Protein AF-A0A9P3PI89-F1 (afdb_monomer_lite)

InterPro domains:
  IPR003610 Carbohydrate binding module family 5/12 [PF02839] (183-220)
  IPR003610 Carbohydrate binding module family 5/12 [SM00495] (115-158)
  IPR003610 Carbohydrate binding module family 5/12 [SM00495] (181-223)
  IPR017853 Glycoside hydrolase superfamily [SSF51445] (2-92)
  IPR036573 Carbohydrate-binding module superfamily 5/12 [SSF51055] (108-161)
  IPR036573 Carbohydrate-binding module superfamily 5/12 [SSF51055] (178-226)

Foldseek 3Di:
DDEQWPDQCHLVCPPQLLRVAVQLVLCCCCPQDPNNLAADAYEAELDPPLHPTRHDDLVSVLVSLLQSQQFGQRHPYYQYSPPVSCVVVVNSVVSRVVSVVVSPDPGHDFAAQPADADDAPDKDAAQHWHDDPQFIKGQNGIDRDDDDSDSPHSIHGSGGHPDRDDDDDDPDDADDACVPAAADDQADWDAFQHWHADPQWIWGANGTDHRDDASNDPRIDTPHGHPPDDDDPDDDDDDDDDDDDDDDDDDDDDDDD

Secondary structure (DSSP, 8-state):
-EE-SSSTTSGGGTT-TTT--HHHHHHIIIII-S-TT--EEEEEESSTTSSSS----HHHHHHHHHHHHHH-TTEEEEEEE-HHHHHHTTTHHHHHHHHHHHT--SSPPPPB--SPBP-TT--B-TT-EEEETTEEEEESSSB-SPP--STT-SEEEEEE-B--SS--S------B--TTPPBP-TTSEE-TT-EEEETTEEEEESS-EESPPBTTBTTEEEEEEB-------------------------------

Radius of gyration: 25.22 Å; chains: 1; bounding box: 54×72×68 Å

Structure (mmCIF, N/CA/C/O backbone):
data_AF-A0A9P3PI89-F1
#
_entry.id   AF-A0A9P3PI89-F1
#
loop_
_atom_site.group_PDB
_atom_site.id
_atom_site.type_symbol
_atom_site.label_atom_id
_atom_site.label_alt_id
_atom_site.label_comp_id
_atom_site.label_asym_id
_atom_site.label_entity_id
_atom_site.label_seq_id
_atom_site.pdbx_PDB_ins_code
_atom_site.Cartn_x
_atom_site.Cartn_y
_atom_site.Cartn_z
_atom_site.occupancy
_atom_site.B_iso_or_equiv
_atom_site.auth_seq_id
_atom_site.auth_comp_id
_atom_site.auth_asym_id
_atom_site.auth_atom_id
_atom_site.pdbx_PDB_model_num
ATOM 1 N N . MET A 1 1 ? -2.649 -8.354 -9.582 1.00 88.12 1 MET A N 1
ATOM 2 C CA . MET A 1 1 ? -1.844 -7.126 -9.381 1.00 88.12 1 MET A CA 1
ATOM 3 C C . MET A 1 1 ? -2.795 -5.957 -9.199 1.00 88.12 1 MET A C 1
ATOM 5 O O . MET A 1 1 ? -3.887 -6.016 -9.751 1.00 88.12 1 MET A O 1
ATOM 9 N N . VAL A 1 2 ? -2.416 -4.948 -8.420 1.00 94.06 2 VAL A N 1
ATOM 10 C CA . VAL A 1 2 ? -3.249 -3.761 -8.175 1.00 94.06 2 VAL A CA 1
ATOM 11 C C . VAL A 1 2 ? -2.626 -2.573 -8.885 1.00 94.06 2 VAL A C 1
ATOM 13 O O . VAL A 1 2 ? -1.421 -2.365 -8.810 1.00 94.06 2 VAL A O 1
ATOM 16 N N . ARG A 1 3 ? -3.443 -1.790 -9.582 1.00 94.81 3 ARG A N 1
ATOM 17 C CA . ARG A 1 3 ? -2.981 -0.693 -10.428 1.00 94.81 3 ARG A CA 1
ATOM 18 C C . ARG A 1 3 ? -2.785 0.586 -9.600 1.00 94.81 3 ARG A C 1
ATOM 20 O O . ARG A 1 3 ? -3.753 1.287 -9.320 1.00 94.81 3 ARG A O 1
ATOM 27 N N . PHE A 1 4 ? -1.546 0.916 -9.236 1.00 97.12 4 PHE A N 1
ATOM 28 C CA . PHE A 1 4 ? -1.201 2.145 -8.501 1.00 97.12 4 PHE A CA 1
ATOM 29 C C . PHE A 1 4 ? -0.857 3.294 -9.466 1.00 97.12 4 PHE A C 1
ATOM 31 O O . PHE A 1 4 ? 0.151 3.979 -9.316 1.00 97.12 4 PHE A O 1
ATOM 38 N N . TYR A 1 5 ? -1.698 3.507 -10.480 1.00 96.38 5 TYR A N 1
ATOM 39 C CA . TYR A 1 5 ? -1.554 4.571 -11.478 1.00 96.38 5 TYR A CA 1
ATOM 40 C C . TYR A 1 5 ? -2.892 4.884 -12.162 1.00 96.38 5 TYR A C 1
ATOM 42 O O . TYR A 1 5 ? -3.843 4.096 -12.067 1.00 96.38 5 TYR A O 1
ATOM 50 N N . ASN A 1 6 ? -2.981 6.027 -12.854 1.00 95.06 6 ASN A N 1
ATOM 51 C CA . ASN A 1 6 ? -4.234 6.565 -13.409 1.00 95.06 6 ASN A CA 1
ATOM 52 C C . ASN A 1 6 ? -5.364 6.674 -12.360 1.00 95.06 6 ASN A C 1
ATOM 54 O O . ASN A 1 6 ? -6.532 6.460 -12.677 1.00 95.06 6 ASN A O 1
ATOM 58 N N . ASN A 1 7 ? -5.013 6.926 -11.093 1.00 93.50 7 ASN A N 1
ATOM 59 C CA . ASN A 1 7 ? -5.947 7.151 -9.990 1.00 93.50 7 ASN A CA 1
ATOM 60 C C . ASN A 1 7 ? -5.265 7.899 -8.825 1.00 93.50 7 ASN A C 1
ATOM 62 O O . ASN A 1 7 ? -4.036 7.996 -8.775 1.00 93.50 7 ASN A O 1
ATOM 66 N N . GLN A 1 8 ? -6.070 8.414 -7.890 1.00 92.81 8 GLN A N 1
ATOM 67 C CA . GLN A 1 8 ? -5.606 9.213 -6.744 1.00 92.81 8 GLN A CA 1
ATOM 68 C C . GLN A 1 8 ? -4.732 8.421 -5.762 1.00 92.81 8 GLN A C 1
ATOM 70 O O . GLN A 1 8 ? -3.899 8.998 -5.075 1.00 92.81 8 GLN A O 1
ATOM 75 N N . CYS A 1 9 ? -4.869 7.096 -5.732 1.00 94.69 9 CYS A N 1
ATOM 76 C CA . CYS A 1 9 ? -4.094 6.202 -4.878 1.00 94.69 9 CYS A CA 1
ATOM 77 C C . CYS A 1 9 ? -2.763 5.770 -5.511 1.00 94.69 9 CYS A C 1
ATOM 79 O O . CYS A 1 9 ? -2.157 4.816 -5.035 1.00 94.69 9 CYS A O 1
ATOM 81 N N . GLY A 1 10 ? -2.328 6.410 -6.603 1.00 96.06 10 GLY A N 1
ATOM 82 C CA . GLY A 1 10 ? -1.145 5.999 -7.357 1.00 96.06 10 GLY A CA 1
ATOM 83 C C . GLY A 1 10 ? 0.187 6.155 -6.616 1.00 96.06 10 GLY A C 1
ATOM 84 O O . GLY A 1 10 ? 0.243 6.634 -5.487 1.00 96.06 10 GLY A O 1
ATOM 85 N N . LEU A 1 11 ? 1.290 5.763 -7.259 1.00 97.94 11 LEU A N 1
ATOM 86 C CA . LEU A 1 11 ? 2.636 5.797 -6.663 1.00 97.94 11 LEU A CA 1
ATOM 87 C C . LEU A 1 11 ? 3.039 7.178 -6.123 1.00 97.94 11 LEU A C 1
ATOM 89 O O . LEU A 1 11 ? 3.718 7.267 -5.104 1.00 97.94 11 LEU A O 1
ATOM 93 N N . GLN A 1 12 ? 2.581 8.255 -6.761 1.00 96.06 12 GLN A N 1
ATOM 94 C CA . GLN A 1 12 ? 2.805 9.636 -6.327 1.00 96.06 12 GLN A CA 1
ATOM 95 C C . GLN A 1 12 ? 2.191 9.962 -4.956 1.00 96.06 12 GLN A C 1
ATOM 97 O O . GLN A 1 12 ? 2.580 10.934 -4.316 1.00 96.06 12 GLN A O 1
ATOM 102 N N . ALA A 1 13 ? 1.226 9.158 -4.508 1.00 96.69 13 ALA A N 1
ATOM 103 C CA . ALA A 1 13 ? 0.566 9.311 -3.224 1.00 96.69 13 ALA A CA 1
ATOM 104 C C . ALA A 1 13 ? 1.254 8.538 -2.093 1.00 96.69 13 ALA A C 1
ATOM 106 O O . ALA A 1 13 ? 0.762 8.558 -0.965 1.00 96.69 13 ALA A O 1
ATOM 107 N N . PHE A 1 14 ? 2.354 7.832 -2.366 1.00 97.62 14 PHE A N 1
ATOM 108 C CA . PHE A 1 14 ? 3.035 7.017 -1.369 1.00 97.62 14 PHE A CA 1
ATOM 109 C C . PHE A 1 14 ? 3.345 7.806 -0.082 1.00 97.62 14 PHE A C 1
ATOM 111 O O . PHE A 1 14 ? 3.802 8.947 -0.124 1.00 97.62 14 PHE A O 1
ATOM 118 N N . GLY A 1 15 ? 3.052 7.201 1.073 1.00 94.56 15 GLY A N 1
ATOM 119 C CA . GLY A 1 15 ? 3.180 7.840 2.390 1.00 94.56 15 GLY A CA 1
ATOM 120 C C . GLY A 1 15 ? 2.027 8.778 2.778 1.00 94.56 15 GLY A C 1
ATOM 121 O O . GLY A 1 15 ? 1.925 9.164 3.941 1.00 94.56 15 GLY A O 1
ATOM 122 N N . GLN A 1 16 ? 1.116 9.112 1.860 1.00 95.62 16 GLN A N 1
ATOM 123 C CA . GLN A 1 16 ? -0.060 9.930 2.160 1.00 95.62 16 GLN A CA 1
ATOM 124 C C . GLN A 1 16 ? -1.209 9.033 2.630 1.00 95.62 16 GLN A C 1
ATOM 126 O O . GLN A 1 16 ? -1.831 8.352 1.817 1.00 95.62 16 GLN A O 1
ATOM 131 N N . ALA A 1 17 ? -1.541 9.063 3.925 1.00 93.12 17 ALA A N 1
ATOM 132 C CA . ALA A 1 17 ? -2.603 8.227 4.508 1.00 93.12 17 ALA A CA 1
ATOM 133 C C . ALA A 1 17 ? -3.963 8.373 3.797 1.00 93.12 17 ALA A C 1
ATOM 135 O O . ALA A 1 17 ? -4.742 7.421 3.741 1.00 93.12 17 ALA A O 1
ATOM 136 N N . ASN A 1 18 ? -4.228 9.546 3.214 1.00 91.00 18 ASN A N 1
ATOM 137 C CA . ASN A 1 18 ? -5.477 9.840 2.514 1.00 91.00 18 ASN A CA 1
ATOM 138 C C . ASN A 1 18 ? -5.631 9.070 1.203 1.00 91.00 18 ASN A C 1
ATOM 140 O O . ASN A 1 18 ? -6.755 8.761 0.813 1.00 91.00 18 ASN A O 1
ATOM 144 N N . ASN A 1 19 ? -4.508 8.739 0.565 1.00 93.75 19 ASN A N 1
ATOM 145 C CA . ASN A 1 19 ? -4.470 8.323 -0.827 1.00 93.75 19 ASN A CA 1
ATOM 146 C C . ASN A 1 19 ? -3.750 6.978 -1.014 1.00 93.75 19 ASN A C 1
ATOM 148 O O . ASN A 1 19 ? -4.281 6.104 -1.694 1.00 93.75 19 ASN A O 1
ATOM 152 N N . TRP A 1 20 ? -2.583 6.761 -0.397 1.00 96.69 20 TRP A N 1
ATOM 153 C CA . TRP A 1 20 ? -1.874 5.481 -0.475 1.00 96.69 20 TRP A CA 1
ATOM 154 C C . TRP A 1 20 ? -2.642 4.389 0.268 1.00 96.69 20 TRP A C 1
ATOM 156 O O . TRP A 1 20 ? -2.716 4.383 1.496 1.00 96.69 20 TRP A O 1
ATOM 166 N N . ASN A 1 21 ? -3.207 3.447 -0.485 1.00 95.56 21 ASN A N 1
ATOM 167 C CA . ASN A 1 21 ? -4.178 2.486 0.034 1.00 95.56 21 ASN A CA 1
ATOM 168 C C . ASN A 1 21 ? -3.698 1.028 0.004 1.00 95.56 21 ASN A C 1
ATOM 170 O O . ASN A 1 21 ? -4.517 0.112 0.066 1.00 95.56 21 ASN A O 1
ATOM 174 N N . TYR A 1 22 ? -2.385 0.784 -0.061 1.00 98.00 22 TYR A N 1
ATOM 175 C CA . TYR A 1 22 ? -1.848 -0.581 -0.061 1.00 98.00 22 TYR A CA 1
ATOM 176 C C . TYR A 1 22 ? -2.311 -1.392 1.159 1.00 98.00 22 TYR A C 1
ATOM 178 O O . TYR A 1 22 ? -2.626 -2.573 1.029 1.00 98.00 22 TYR A O 1
ATOM 186 N N . GLY A 1 23 ? -2.437 -0.753 2.327 1.00 95.81 23 GLY A N 1
ATOM 187 C CA . GLY A 1 23 ? -2.935 -1.408 3.536 1.00 95.81 23 GLY A CA 1
ATOM 188 C C . GLY A 1 23 ? -4.350 -1.978 3.409 1.00 95.81 23 GLY A C 1
ATOM 189 O O . GLY A 1 23 ? -4.631 -3.008 4.017 1.00 95.81 23 GLY A O 1
ATOM 190 N N . LEU A 1 24 ? -5.216 -1.391 2.569 1.00 93.62 24 LEU A N 1
ATOM 191 C CA . LEU A 1 24 ? -6.536 -1.967 2.275 1.00 93.62 24 LEU A CA 1
ATOM 192 C C . LEU A 1 24 ? -6.401 -3.307 1.543 1.00 93.62 24 LEU A C 1
ATOM 194 O O . LEU A 1 24 ? -7.078 -4.278 1.880 1.00 93.62 24 LEU A O 1
ATOM 198 N N . TRP A 1 25 ? -5.491 -3.371 0.569 1.00 96.31 25 TRP A N 1
ATOM 199 C CA . TRP A 1 25 ? -5.211 -4.583 -0.199 1.00 96.31 25 TRP A CA 1
ATOM 200 C C . TRP A 1 25 ? -4.512 -5.651 0.634 1.00 96.31 25 TRP A C 1
ATOM 202 O O . TRP A 1 25 ? -4.829 -6.829 0.487 1.00 96.31 25 TRP A O 1
ATOM 212 N N . ASP A 1 26 ? -3.608 -5.258 1.533 1.00 96.00 26 ASP A N 1
ATOM 213 C CA . ASP A 1 26 ? -2.985 -6.184 2.478 1.00 96.00 26 ASP A CA 1
ATOM 214 C C . ASP A 1 26 ? -4.013 -6.783 3.443 1.00 96.00 26 ASP A C 1
ATOM 216 O O . ASP A 1 26 ? -4.037 -7.997 3.649 1.00 96.00 26 ASP A O 1
ATOM 220 N N . TYR A 1 27 ? -4.914 -5.956 3.975 1.00 88.31 27 TYR A N 1
ATOM 221 C CA . TYR A 1 27 ? -5.997 -6.428 4.831 1.00 88.31 27 TYR A CA 1
ATOM 222 C C . TYR A 1 27 ? -6.925 -7.388 4.073 1.00 88.31 27 TYR A C 1
ATOM 224 O O . TYR A 1 27 ? -7.207 -8.486 4.553 1.00 88.31 27 TYR A O 1
ATOM 232 N N . TRP A 1 28 ? -7.347 -7.033 2.854 1.00 90.50 28 TRP A N 1
ATOM 233 C CA . TRP A 1 28 ? -8.123 -7.936 2.000 1.00 90.50 28 TRP A CA 1
ATOM 234 C C . TRP A 1 28 ? -7.383 -9.259 1.766 1.00 90.50 28 TRP A C 1
ATOM 236 O O . TRP A 1 28 ? -7.971 -10.325 1.939 1.00 90.50 28 TRP A O 1
ATOM 246 N N . ALA A 1 29 ? -6.089 -9.216 1.439 1.00 88.75 29 ALA A N 1
ATOM 247 C CA . ALA A 1 29 ? -5.286 -10.406 1.172 1.00 88.75 29 ALA A CA 1
ATOM 248 C C . ALA A 1 29 ? -5.223 -11.353 2.380 1.00 88.75 29 ALA A C 1
ATOM 250 O O . ALA A 1 29 ? -5.293 -12.570 2.220 1.00 88.75 29 ALA A O 1
ATOM 251 N N . ARG A 1 30 ? -5.123 -10.801 3.592 1.00 85.06 30 ARG A N 1
ATOM 252 C CA . ARG A 1 30 ? -4.989 -11.588 4.824 1.00 85.06 30 ARG A CA 1
ATOM 253 C C . ARG A 1 30 ? -6.319 -12.082 5.376 1.00 85.06 30 ARG A C 1
ATOM 255 O O . ARG A 1 30 ? -6.385 -13.208 5.862 1.00 85.06 30 ARG A O 1
ATOM 262 N N . PHE A 1 31 ? -7.371 -11.270 5.321 1.00 80.50 31 PHE A N 1
ATOM 263 C CA . PHE A 1 31 ? -8.616 -11.566 6.036 1.00 80.50 31 PHE A CA 1
ATOM 264 C C . PHE A 1 31 ? -9.764 -11.940 5.105 1.00 80.50 31 PHE A C 1
ATOM 266 O O . PHE A 1 31 ? -10.512 -12.858 5.426 1.00 80.50 31 PHE A O 1
ATOM 273 N N . THR A 1 32 ? -9.851 -11.341 3.918 1.00 82.31 32 THR A N 1
ATOM 274 C CA . THR A 1 32 ? -10.988 -11.536 3.004 1.00 82.31 32 THR A CA 1
ATOM 275 C C . THR A 1 32 ? -10.710 -12.576 1.921 1.00 82.31 32 THR A C 1
ATOM 277 O O . THR A 1 32 ? -11.561 -13.415 1.649 1.00 82.31 32 THR A O 1
ATOM 280 N N . SER A 1 33 ? -9.519 -12.569 1.317 1.00 82.44 33 SER A N 1
ATOM 281 C CA . SER A 1 33 ? -9.163 -13.476 0.221 1.00 82.44 33 SER A CA 1
ATOM 282 C C . SER A 1 33 ? -9.364 -14.943 0.627 1.00 82.44 33 SER A C 1
ATOM 284 O O . SER A 1 33 ? -8.897 -15.334 1.703 1.00 82.44 33 SER A O 1
ATOM 286 N N . PRO A 1 34 ? -9.990 -15.787 -0.216 1.00 87.75 34 PRO A N 1
ATOM 287 C CA . PRO A 1 34 ? -10.040 -17.231 0.018 1.00 87.75 34 PRO A CA 1
ATOM 288 C C . PRO A 1 34 ? -8.640 -17.857 0.089 1.00 87.75 34 PRO A C 1
ATOM 290 O O . PRO A 1 34 ? -8.380 -18.731 0.911 1.00 87.75 34 PRO A O 1
ATOM 293 N N . ASN A 1 35 ? -7.702 -17.360 -0.727 1.00 87.06 35 ASN A N 1
ATOM 294 C CA . ASN A 1 35 ? -6.297 -17.745 -0.661 1.00 87.06 35 ASN A CA 1
ATOM 295 C C . ASN A 1 35 ? -5.557 -16.852 0.345 1.00 87.06 35 ASN A C 1
ATOM 297 O O . ASN A 1 35 ? -5.202 -15.717 0.018 1.00 87.06 35 ASN A O 1
ATOM 301 N N . LYS A 1 36 ? -5.277 -17.378 1.542 1.00 81.62 36 LYS A N 1
ATOM 302 C CA . LYS A 1 36 ? -4.558 -16.655 2.610 1.00 81.62 36 LYS A CA 1
ATOM 303 C C . LYS A 1 36 ? -3.070 -16.433 2.323 1.00 81.62 36 LYS A C 1
ATOM 305 O O . LYS A 1 36 ? -2.421 -15.651 3.008 1.00 81.62 36 LYS A O 1
ATOM 310 N N . ASN A 1 37 ? -2.550 -17.072 1.276 1.00 86.88 37 ASN A N 1
ATOM 311 C CA . ASN A 1 37 ? -1.190 -16.884 0.781 1.00 86.88 37 ASN A CA 1
ATOM 312 C C . ASN A 1 37 ? -1.137 -15.966 -0.450 1.00 86.88 37 ASN A C 1
ATOM 314 O O . ASN A 1 37 ? -0.075 -15.841 -1.064 1.00 86.88 37 ASN A O 1
ATOM 318 N N . VAL A 1 38 ? -2.259 -15.341 -0.838 1.00 94.69 38 VAL A N 1
ATOM 319 C CA . VAL A 1 38 ? -2.294 -14.433 -1.989 1.00 94.69 38 VAL A CA 1
ATOM 320 C C . VAL A 1 38 ? -1.278 -13.307 -1.812 1.00 94.69 38 VAL A C 1
ATOM 322 O O . VAL A 1 38 ? -1.099 -12.757 -0.723 1.00 94.69 38 VAL A O 1
ATOM 325 N N . LYS A 1 39 ? -0.604 -12.964 -2.910 1.00 96.38 39 LYS A N 1
ATOM 326 C CA . LYS A 1 39 ? 0.371 -11.880 -2.952 1.00 96.38 39 LYS A CA 1
ATOM 327 C C . LYS A 1 39 ? -0.161 -10.700 -3.750 1.00 96.38 39 LYS A C 1
ATOM 329 O O . LYS A 1 39 ? -0.684 -10.855 -4.854 1.00 96.38 39 LYS A O 1
ATOM 334 N N . VAL A 1 40 ? -0.008 -9.512 -3.181 1.00 97.94 40 VAL A N 1
ATOM 335 C CA . VAL A 1 40 ? -0.389 -8.245 -3.794 1.00 97.94 40 VAL A CA 1
ATOM 336 C C . VAL A 1 40 ? 0.851 -7.647 -4.449 1.00 97.94 40 VAL A C 1
ATOM 338 O O . VAL A 1 40 ? 1.886 -7.451 -3.818 1.00 97.94 40 VAL A O 1
ATOM 341 N N . TYR A 1 41 ? 0.745 -7.387 -5.747 1.00 98.25 41 TYR A N 1
ATOM 342 C CA . TYR A 1 41 ? 1.798 -6.747 -6.529 1.00 98.25 41 TYR A CA 1
ATOM 343 C C . TYR A 1 41 ? 1.416 -5.295 -6.783 1.00 98.25 41 TYR A C 1
ATOM 345 O O . TYR A 1 41 ? 0.297 -5.036 -7.246 1.00 98.25 41 TYR A O 1
ATOM 353 N N . VAL A 1 42 ? 2.349 -4.378 -6.526 1.00 98.50 42 VAL A N 1
ATOM 354 C CA . VAL A 1 42 ? 2.209 -2.958 -6.866 1.00 98.50 42 VAL A CA 1
ATOM 355 C C . VAL A 1 42 ? 2.388 -2.812 -8.376 1.00 98.50 42 VAL A C 1
ATOM 357 O O . VAL A 1 42 ? 3.480 -3.015 -8.901 1.00 98.50 42 VAL A O 1
ATOM 360 N N . GLY A 1 43 ? 1.308 -2.502 -9.085 1.00 98.31 43 GLY A N 1
ATOM 361 C CA . GLY A 1 43 ? 1.322 -2.197 -10.510 1.00 98.31 43 GLY A CA 1
ATOM 362 C C . GLY A 1 43 ? 1.803 -0.771 -10.752 1.00 98.31 43 GLY A C 1
ATOM 363 O O . GLY A 1 43 ? 1.168 0.170 -10.276 1.00 98.31 43 GLY A O 1
ATOM 364 N N . ALA A 1 44 ? 2.884 -0.625 -11.510 1.00 98.56 44 ALA A N 1
ATOM 365 C CA . ALA A 1 44 ? 3.581 0.628 -11.771 1.00 98.56 44 ALA A CA 1
ATOM 366 C C . ALA A 1 44 ? 3.744 0.862 -13.287 1.00 98.56 44 ALA A C 1
ATOM 368 O O . ALA A 1 44 ? 4.057 -0.090 -14.009 1.00 98.56 44 ALA A O 1
ATOM 369 N N . PRO A 1 45 ? 3.572 2.096 -13.794 1.00 98.56 45 PRO A N 1
ATOM 370 C CA . PRO A 1 45 ? 3.991 2.449 -15.145 1.00 98.56 45 PRO A CA 1
ATOM 371 C C . PRO A 1 45 ? 5.512 2.349 -15.242 1.00 98.56 45 PRO A C 1
ATOM 373 O O . PRO A 1 45 ? 6.223 2.820 -14.355 1.00 98.56 45 PRO A O 1
ATOM 376 N N . ALA A 1 46 ? 6.013 1.740 -16.308 1.00 98.44 46 ALA A N 1
ATOM 377 C CA . ALA A 1 46 ? 7.442 1.507 -16.478 1.00 98.44 46 ALA A CA 1
ATOM 378 C C . ALA A 1 46 ? 8.194 2.694 -17.101 1.00 98.44 46 ALA A C 1
ATOM 380 O O . ALA A 1 46 ? 9.423 2.705 -17.111 1.00 98.44 46 ALA A O 1
ATOM 381 N N . SER A 1 47 ? 7.470 3.689 -17.613 1.00 98.12 47 SER A N 1
ATOM 382 C CA . SER A 1 47 ? 7.992 4.932 -18.186 1.00 98.12 47 SER A CA 1
ATOM 383 C C . SER A 1 47 ? 6.959 6.057 -18.037 1.00 98.12 47 SER A C 1
ATOM 385 O O . SER A 1 47 ? 5.795 5.805 -17.703 1.00 98.12 47 SER A O 1
ATOM 387 N N . SER A 1 48 ? 7.363 7.298 -18.323 1.00 97.06 48 SER A N 1
ATOM 388 C CA . SER A 1 48 ? 6.470 8.466 -18.331 1.00 97.06 48 SER A CA 1
ATOM 389 C C . SER A 1 48 ? 5.391 8.415 -19.417 1.00 97.06 48 SER A C 1
ATOM 391 O O . SER A 1 48 ? 4.391 9.112 -19.299 1.00 97.06 48 SER A O 1
ATOM 393 N N . THR A 1 49 ? 5.567 7.595 -20.455 1.00 96.44 49 THR A N 1
ATOM 394 C CA . THR A 1 49 ? 4.610 7.430 -21.561 1.00 96.44 49 THR A CA 1
ATOM 395 C C . THR A 1 49 ? 3.733 6.187 -21.409 1.00 96.44 49 THR A C 1
ATOM 397 O O . THR A 1 49 ? 2.758 6.030 -22.139 1.00 96.44 49 THR A O 1
ATOM 400 N N . ALA A 1 50 ? 4.040 5.304 -20.453 1.00 96.00 50 ALA A N 1
ATOM 401 C CA . ALA A 1 50 ? 3.321 4.047 -20.264 1.00 96.00 50 ALA A CA 1
ATOM 402 C C . ALA A 1 50 ? 1.914 4.214 -19.657 1.00 96.00 50 ALA A C 1
ATOM 404 O O . ALA A 1 50 ? 1.081 3.311 -19.755 1.00 96.00 50 ALA A O 1
ATOM 405 N N . ALA A 1 51 ? 1.642 5.343 -19.001 1.00 96.31 51 ALA A N 1
ATOM 406 C CA . ALA A 1 51 ? 0.349 5.665 -18.404 1.00 96.31 51 ALA A CA 1
ATOM 407 C C . ALA A 1 51 ? 0.130 7.183 -18.383 1.00 96.31 51 ALA A C 1
ATOM 409 O O . ALA A 1 51 ? 1.090 7.946 -18.400 1.00 96.31 51 ALA A O 1
ATOM 410 N N . GLY A 1 52 ? -1.131 7.621 -18.293 1.00 95.69 52 GLY A N 1
ATOM 411 C CA . GLY A 1 52 ? -1.465 9.045 -18.219 1.00 95.69 52 GLY A CA 1
ATOM 412 C C . GLY A 1 52 ? -0.942 9.719 -16.946 1.00 95.69 52 GLY A C 1
ATOM 413 O O . GLY A 1 52 ? -0.472 10.849 -17.002 1.00 95.69 52 GLY A O 1
ATOM 414 N N . THR A 1 53 ? -0.988 9.033 -15.799 1.00 95.62 53 THR A N 1
ATOM 415 C CA . THR A 1 53 ? -0.413 9.512 -14.531 1.00 95.62 53 THR A CA 1
ATOM 416 C C . THR A 1 53 ? 0.135 8.364 -13.687 1.00 95.62 53 THR A C 1
ATOM 418 O O . THR A 1 53 ? -0.298 7.221 -13.823 1.00 95.62 53 THR A O 1
ATOM 421 N N . GLY A 1 54 ? 1.050 8.672 -12.763 1.00 96.56 54 GLY A N 1
ATOM 422 C CA . GLY A 1 54 ? 1.536 7.738 -11.739 1.00 96.56 54 GLY A CA 1
ATOM 423 C C . GLY A 1 54 ? 2.877 7.068 -12.026 1.00 96.56 54 GLY A C 1
ATOM 424 O O . GLY A 1 54 ? 3.309 6.236 -11.233 1.00 96.56 54 GLY A O 1
ATOM 425 N N . TYR A 1 55 ? 3.557 7.434 -13.116 1.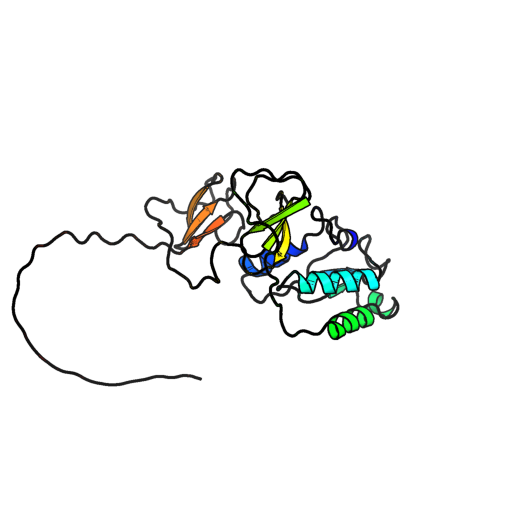00 98.25 55 TYR A N 1
ATOM 426 C CA . TYR A 1 55 ? 4.978 7.126 -13.268 1.00 98.25 55 TYR A CA 1
ATOM 427 C C . TYR A 1 55 ? 5.795 7.859 -12.195 1.00 98.25 55 TYR A C 1
ATOM 429 O O . TYR A 1 55 ? 5.529 9.021 -11.886 1.00 98.25 55 TYR A O 1
ATOM 437 N N . VAL A 1 56 ? 6.808 7.185 -11.653 1.00 98.56 56 VAL A N 1
ATOM 438 C CA . VAL A 1 56 ? 7.780 7.757 -10.714 1.00 98.56 56 VAL A CA 1
ATOM 439 C C . VAL A 1 56 ? 9.192 7.337 -11.110 1.00 98.56 56 VAL A C 1
ATOM 441 O O . VAL A 1 56 ? 9.386 6.330 -11.794 1.00 98.56 56 VAL A O 1
ATOM 444 N N . SER A 1 57 ? 10.196 8.090 -10.652 1.00 98.31 57 SER A N 1
ATOM 445 C CA . SER A 1 57 ? 11.600 7.731 -10.873 1.00 98.31 57 SER A CA 1
ATOM 446 C C . SER A 1 57 ? 11.917 6.335 -10.323 1.00 98.31 57 SER A C 1
ATOM 448 O O . SER A 1 57 ? 11.258 5.851 -9.397 1.00 98.31 57 SER A O 1
ATOM 450 N N . ILE A 1 58 ? 12.953 5.691 -10.864 1.00 98.25 58 ILE A N 1
ATOM 451 C CA . ILE A 1 58 ? 13.353 4.365 -10.391 1.00 98.25 58 ILE A CA 1
ATOM 452 C C . ILE A 1 58 ? 13.743 4.382 -8.907 1.00 98.25 58 ILE A C 1
ATOM 454 O O . ILE A 1 58 ? 13.413 3.448 -8.184 1.00 98.25 58 ILE A O 1
ATOM 458 N N . ASP A 1 59 ? 14.364 5.455 -8.416 1.00 98.19 59 ASP A N 1
ATOM 459 C CA . ASP A 1 59 ? 14.750 5.568 -7.005 1.00 98.19 59 ASP A CA 1
ATOM 460 C C . ASP A 1 59 ? 13.540 5.753 -6.089 1.00 98.19 59 ASP A C 1
ATOM 462 O O . ASP A 1 59 ? 13.464 5.146 -5.018 1.00 98.19 59 ASP A O 1
ATOM 466 N N . THR A 1 60 ? 12.531 6.497 -6.546 1.00 98.50 60 THR A N 1
ATOM 467 C CA . THR A 1 60 ? 11.236 6.560 -5.863 1.00 98.50 60 THR A CA 1
ATOM 468 C C . THR A 1 60 ? 10.600 5.171 -5.793 1.00 98.50 60 THR A C 1
ATOM 470 O O . THR A 1 60 ? 10.184 4.747 -4.717 1.00 98.50 60 THR A O 1
ATOM 473 N N . LEU A 1 61 ? 10.571 4.420 -6.899 1.00 98.56 61 LEU A N 1
ATOM 474 C CA . LEU A 1 61 ? 9.977 3.084 -6.911 1.00 98.56 61 LEU A CA 1
ATOM 475 C C . LEU A 1 61 ? 10.738 2.089 -6.023 1.00 98.56 61 LEU A C 1
ATOM 477 O O . LEU A 1 61 ? 10.100 1.290 -5.341 1.00 98.56 61 LEU A O 1
ATOM 481 N N . LYS A 1 62 ? 12.077 2.151 -5.973 1.00 98.06 62 LYS A N 1
ATOM 482 C CA . LYS A 1 62 ? 12.889 1.344 -5.041 1.00 98.06 62 LYS A CA 1
ATOM 483 C C . LYS A 1 62 ? 12.490 1.601 -3.587 1.00 98.06 62 LYS A C 1
ATOM 485 O O . LYS A 1 62 ? 12.322 0.644 -2.826 1.00 98.06 62 LYS A O 1
ATOM 490 N N . THR A 1 63 ? 12.300 2.869 -3.218 1.00 97.50 63 THR A N 1
ATOM 491 C CA . THR A 1 63 ? 11.841 3.267 -1.879 1.00 97.50 63 THR A CA 1
ATOM 492 C C . THR A 1 63 ? 10.446 2.725 -1.590 1.00 97.50 63 THR A C 1
ATOM 494 O O . THR A 1 63 ? 10.260 2.053 -0.577 1.00 97.50 63 THR A O 1
ATOM 497 N N . ILE A 1 64 ? 9.491 2.933 -2.505 1.00 98.00 64 ILE A N 1
ATOM 498 C CA . ILE A 1 64 ? 8.116 2.426 -2.375 1.00 98.00 64 ILE A CA 1
ATOM 499 C C . ILE A 1 64 ? 8.124 0.910 -2.184 1.00 98.00 64 ILE A C 1
ATOM 501 O O . ILE A 1 64 ? 7.496 0.400 -1.258 1.00 98.00 64 ILE A O 1
ATOM 505 N N . ALA A 1 65 ? 8.846 0.183 -3.038 1.00 97.12 65 ALA A N 1
ATOM 506 C CA . ALA A 1 65 ? 8.900 -1.271 -3.012 1.00 97.12 65 ALA A CA 1
ATOM 507 C C . ALA A 1 65 ? 9.487 -1.789 -1.694 1.00 97.12 65 ALA A C 1
ATOM 509 O O . ALA A 1 65 ? 8.894 -2.656 -1.056 1.00 97.12 65 ALA A O 1
ATOM 510 N N . SER A 1 66 ? 10.617 -1.225 -1.262 1.00 94.94 66 SER A N 1
ATOM 511 C CA . SER A 1 66 ? 11.310 -1.657 -0.043 1.00 94.94 66 SER A CA 1
ATOM 512 C C . SER A 1 66 ? 10.494 -1.350 1.211 1.00 94.94 66 SER A C 1
ATOM 514 O O . SER A 1 66 ? 10.340 -2.206 2.077 1.00 94.94 66 SER A O 1
ATOM 516 N N . GLN A 1 67 ? 9.910 -0.154 1.300 1.00 95.62 67 GLN A N 1
ATOM 517 C CA . GLN A 1 67 ? 9.092 0.224 2.450 1.00 95.62 67 GLN A CA 1
ATOM 518 C C . GLN A 1 67 ? 7.770 -0.548 2.488 1.00 95.62 67 GLN A C 1
ATOM 520 O O . GLN A 1 67 ? 7.419 -1.088 3.531 1.00 95.62 67 GLN A O 1
ATOM 525 N N . THR A 1 68 ? 7.078 -0.706 1.354 1.00 96.81 68 THR A N 1
ATOM 526 C CA . THR A 1 68 ? 5.834 -1.498 1.289 1.00 96.81 68 THR A CA 1
ATOM 527 C C . THR A 1 68 ? 6.086 -2.949 1.688 1.00 96.81 68 THR A C 1
ATOM 529 O O . THR A 1 68 ? 5.316 -3.518 2.460 1.00 96.81 68 THR A O 1
ATOM 532 N N . ARG A 1 69 ? 7.196 -3.532 1.219 1.00 95.25 69 ARG A N 1
ATOM 533 C CA . ARG A 1 69 ? 7.634 -4.872 1.615 1.00 95.25 69 ARG A CA 1
ATOM 534 C C . ARG A 1 69 ? 7.839 -5.003 3.121 1.00 95.25 69 ARG A C 1
ATOM 536 O O . ARG A 1 69 ? 7.464 -6.023 3.686 1.00 95.25 69 ARG A O 1
ATOM 543 N N . ASN A 1 70 ? 8.423 -3.990 3.754 1.00 93.62 70 ASN A N 1
ATOM 544 C CA . ASN A 1 70 ? 8.696 -3.989 5.192 1.00 93.62 70 ASN A CA 1
ATOM 545 C C . ASN A 1 70 ? 7.454 -3.681 6.039 1.00 93.62 70 ASN A C 1
ATOM 547 O O . ASN A 1 70 ? 7.415 -4.034 7.214 1.00 93.62 70 ASN A O 1
ATOM 551 N N . SER A 1 71 ? 6.429 -3.060 5.454 1.00 95.69 71 SER A N 1
ATOM 552 C CA . SER A 1 71 ? 5.182 -2.728 6.147 1.00 95.69 71 SER A CA 1
ATOM 553 C C . SER A 1 71 ? 4.106 -3.808 6.031 1.00 95.69 71 SER A C 1
ATOM 555 O O . SER A 1 71 ? 3.265 -3.908 6.923 1.00 95.69 71 SER A O 1
ATOM 557 N N . PHE A 1 72 ? 4.091 -4.612 4.960 1.00 96.00 72 PHE A N 1
ATOM 558 C CA . PHE A 1 72 ? 2.953 -5.484 4.653 1.00 96.00 72 PHE A CA 1
ATOM 559 C C . PHE A 1 72 ? 3.348 -6.918 4.234 1.00 96.00 72 PHE A C 1
ATOM 561 O O . PHE A 1 72 ? 4.039 -7.098 3.227 1.00 96.00 72 PHE A O 1
ATOM 568 N N . PRO A 1 73 ? 2.848 -7.970 4.919 1.00 94.62 73 PRO A N 1
ATOM 569 C CA . PRO A 1 73 ? 3.197 -9.368 4.629 1.00 94.62 73 PRO A CA 1
ATOM 570 C C . PRO A 1 73 ? 2.646 -9.898 3.296 1.00 94.62 73 PRO A C 1
ATOM 572 O O . PRO A 1 73 ? 3.160 -10.887 2.756 1.00 94.62 73 PRO A O 1
ATOM 575 N N . SER A 1 74 ? 1.594 -9.278 2.750 1.00 96.31 74 SER A N 1
ATOM 576 C CA . SER A 1 74 ? 1.041 -9.660 1.445 1.00 96.31 74 SER A CA 1
ATOM 577 C C . SER A 1 74 ? 1.893 -9.194 0.262 1.00 96.31 74 SER A C 1
ATOM 579 O O . SER A 1 74 ? 1.601 -9.592 -0.864 1.00 96.31 74 SER A O 1
ATOM 581 N N . PHE A 1 75 ? 2.934 -8.378 0.474 1.00 96.81 75 PHE A N 1
ATOM 582 C CA . PHE A 1 75 ? 3.770 -7.871 -0.613 1.00 96.81 75 PHE A CA 1
ATOM 583 C C . PHE A 1 75 ? 4.378 -8.989 -1.462 1.00 96.81 75 PHE A C 1
ATOM 585 O O . PHE A 1 75 ? 5.116 -9.845 -0.977 1.00 96.81 75 PHE A O 1
ATOM 592 N N . GLY A 1 76 ? 4.021 -8.973 -2.748 1.00 95.50 76 GLY A N 1
ATOM 593 C CA . GLY A 1 76 ? 4.472 -9.919 -3.765 1.00 95.50 76 GLY A CA 1
ATOM 594 C C . GLY A 1 76 ? 5.574 -9.388 -4.669 1.00 95.50 76 GLY A C 1
ATOM 595 O O . GLY A 1 76 ? 6.280 -10.177 -5.290 1.00 95.50 76 GLY A O 1
ATOM 596 N N . GLY A 1 77 ? 5.724 -8.065 -4.753 1.00 96.12 77 GLY A N 1
ATOM 597 C CA . GLY A 1 77 ? 6.668 -7.412 -5.652 1.00 96.12 77 GLY A CA 1
ATOM 598 C C . GLY A 1 77 ? 6.038 -6.285 -6.461 1.00 96.12 77 GLY A C 1
ATOM 599 O O . GLY A 1 77 ? 4.955 -5.780 -6.154 1.00 96.12 77 GLY A O 1
ATOM 600 N N . ILE A 1 78 ? 6.740 -5.909 -7.525 1.00 98.12 78 ILE A N 1
ATOM 601 C CA . ILE A 1 78 ? 6.320 -4.886 -8.480 1.00 98.12 78 ILE A CA 1
ATOM 602 C C . ILE A 1 78 ? 5.910 -5.557 -9.790 1.00 98.12 78 ILE A C 1
ATOM 604 O O . ILE A 1 78 ? 6.579 -6.476 -10.258 1.00 98.12 78 ILE A O 1
ATOM 608 N N . MET A 1 79 ? 4.820 -5.083 -10.385 1.00 98.31 79 MET A N 1
ATOM 609 C CA . MET A 1 79 ? 4.408 -5.418 -11.746 1.00 98.31 79 MET A CA 1
ATOM 610 C C . MET A 1 79 ? 4.560 -4.161 -12.606 1.00 98.31 79 MET A C 1
ATOM 612 O O . MET A 1 79 ? 4.040 -3.109 -12.239 1.00 98.31 79 MET A O 1
ATOM 616 N N . LEU A 1 80 ? 5.272 -4.260 -13.728 1.00 98.56 80 LEU A N 1
ATOM 617 C CA . LEU A 1 80 ? 5.546 -3.132 -14.617 1.00 98.56 80 LEU A CA 1
ATOM 618 C C . LEU A 1 80 ? 4.650 -3.167 -15.855 1.00 98.56 80 LEU A C 1
ATOM 620 O O . LEU A 1 80 ? 4.615 -4.163 -16.574 1.00 98.56 80 LEU A O 1
ATOM 624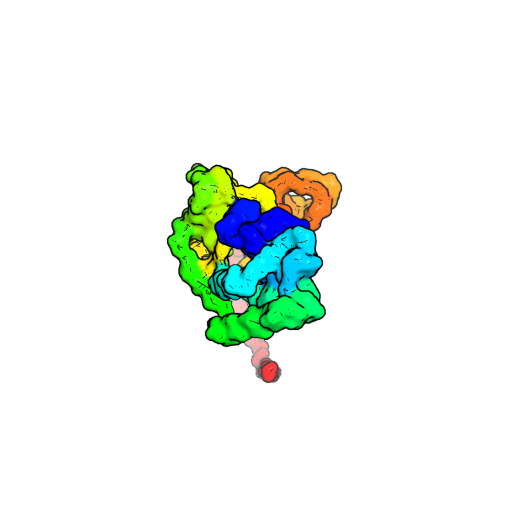 N N . TRP A 1 81 ? 3.962 -2.057 -16.110 1.00 97.31 81 TRP A N 1
ATOM 625 C CA . TRP A 1 81 ? 3.226 -1.813 -17.345 1.00 97.31 81 TRP A CA 1
ATOM 626 C C . TRP A 1 81 ? 4.067 -0.919 -18.270 1.00 97.31 81 TRP A C 1
ATOM 628 O O . TRP A 1 81 ? 4.252 0.254 -17.961 1.00 97.31 81 TRP A O 1
ATOM 638 N N . ASP A 1 82 ? 4.632 -1.409 -19.369 1.00 97.25 82 ASP A N 1
ATOM 639 C CA . ASP A 1 82 ? 4.804 -2.819 -19.743 1.00 97.25 82 ASP A CA 1
ATOM 640 C C . ASP A 1 82 ? 6.292 -3.179 -19.912 1.00 97.25 82 ASP A C 1
ATOM 642 O O . ASP A 1 82 ? 7.182 -2.375 -19.622 1.00 97.25 82 ASP A O 1
ATOM 646 N N . ALA A 1 83 ? 6.573 -4.404 -20.365 1.00 97.12 83 ALA A N 1
ATOM 647 C CA . ALA A 1 83 ? 7.939 -4.882 -20.563 1.00 97.12 83 ALA A CA 1
ATOM 648 C C . ALA A 1 83 ? 8.725 -4.061 -21.603 1.00 97.12 83 ALA A C 1
ATOM 650 O O . ALA A 1 83 ? 9.918 -3.831 -21.407 1.00 97.12 83 ALA A O 1
ATOM 651 N N . SER A 1 84 ? 8.075 -3.597 -22.678 1.00 98.06 84 SER A N 1
ATOM 652 C CA . SER A 1 84 ? 8.727 -2.803 -23.728 1.00 98.06 84 SER A CA 1
ATOM 653 C C . SER A 1 84 ? 9.178 -1.446 -23.186 1.00 98.06 84 SER A C 1
ATOM 655 O O . SER A 1 84 ? 10.326 -1.042 -23.375 1.00 98.06 84 SER A O 1
ATOM 657 N N . GLN A 1 85 ? 8.302 -0.802 -22.411 1.00 98.31 85 GLN A N 1
ATOM 658 C CA . GLN A 1 85 ? 8.570 0.468 -21.748 1.00 98.31 85 GLN A CA 1
ATOM 659 C C . GLN A 1 85 ? 9.650 0.313 -20.675 1.00 98.31 85 GLN A C 1
ATOM 661 O O . GLN A 1 85 ? 10.555 1.139 -20.595 1.00 98.31 85 GLN A O 1
ATOM 666 N N . ALA A 1 86 ? 9.607 -0.767 -19.888 1.00 98.12 86 ALA A N 1
ATOM 667 C CA . ALA A 1 86 ? 10.608 -1.034 -18.858 1.00 98.12 86 ALA A CA 1
ATOM 668 C C . ALA A 1 86 ? 12.006 -1.260 -19.446 1.00 98.12 86 ALA A C 1
ATOM 670 O O . ALA A 1 86 ? 12.993 -0.760 -18.904 1.00 98.12 86 ALA A O 1
ATOM 671 N N . TYR A 1 87 ? 12.082 -1.994 -20.559 1.00 98.25 87 TYR A N 1
ATOM 672 C CA . TYR A 1 87 ? 13.338 -2.267 -21.242 1.00 98.25 87 TYR A CA 1
ATOM 673 C C . TYR A 1 87 ? 13.931 -0.984 -21.837 1.00 98.25 87 TYR A C 1
ATOM 675 O O . TYR A 1 87 ? 15.103 -0.686 -21.600 1.00 98.25 87 TYR A O 1
ATOM 683 N N . ALA A 1 88 ? 13.111 -0.209 -22.555 1.00 98.31 88 ALA A N 1
ATOM 684 C CA . ALA A 1 88 ? 13.520 1.036 -23.202 1.00 98.31 88 ALA A CA 1
ATOM 685 C C . ALA A 1 88 ? 13.874 2.151 -22.202 1.00 98.31 88 ALA A C 1
ATOM 687 O O . ALA A 1 88 ? 14.762 2.954 -22.472 1.00 98.31 88 ALA A O 1
ATOM 688 N N . ASN A 1 89 ? 13.230 2.185 -21.031 1.00 98.25 89 ASN A N 1
ATOM 689 C CA . ASN A 1 89 ? 13.519 3.140 -19.961 1.00 98.25 89 ASN A CA 1
ATOM 690 C C . ASN A 1 89 ? 14.735 2.700 -19.126 1.00 98.25 89 ASN A C 1
ATOM 692 O O . ASN A 1 89 ? 14.634 2.454 -17.924 1.00 98.25 89 ASN A O 1
ATOM 696 N N . ASN A 1 90 ? 15.887 2.550 -19.784 1.00 97.81 90 ASN A N 1
ATOM 697 C CA . ASN A 1 90 ? 17.177 2.220 -19.173 1.00 97.81 90 ASN A CA 1
ATOM 698 C C . ASN A 1 90 ? 17.130 0.986 -18.257 1.00 97.81 90 ASN A C 1
ATOM 700 O O . ASN A 1 90 ? 17.719 0.983 -17.174 1.00 97.81 90 ASN A O 1
ATOM 704 N N . ARG A 1 91 ? 16.429 -0.072 -18.689 1.00 98.38 91 ARG A N 1
ATOM 705 C CA . ARG A 1 91 ? 16.247 -1.301 -17.901 1.00 98.38 91 ARG A CA 1
ATOM 706 C C . ARG A 1 91 ? 15.657 -1.034 -16.510 1.00 98.38 91 ARG A C 1
ATOM 708 O O . ARG A 1 91 ? 16.154 -1.533 -15.494 1.00 98.38 91 ARG A O 1
ATOM 715 N N . TYR A 1 92 ? 14.567 -0.268 -16.470 1.00 98.56 92 TYR A N 1
ATOM 716 C CA . TYR A 1 92 ? 13.779 0.019 -15.267 1.00 98.56 92 TYR A CA 1
ATOM 717 C C . TYR A 1 92 ? 13.384 -1.271 -14.521 1.00 98.56 92 TYR A C 1
ATOM 719 O O . TYR A 1 92 ? 13.428 -1.329 -13.290 1.00 98.56 92 TYR A O 1
ATOM 727 N N . ASP A 1 93 ? 13.091 -2.338 -15.275 1.00 98.50 93 ASP A N 1
ATOM 728 C CA . ASP A 1 93 ? 12.848 -3.702 -14.790 1.00 98.50 93 ASP A CA 1
ATOM 729 C C . ASP A 1 93 ? 14.032 -4.280 -14.005 1.00 98.50 93 ASP A C 1
ATOM 731 O O . ASP A 1 93 ? 13.866 -4.811 -12.903 1.00 98.50 93 ASP A O 1
ATOM 735 N N . LEU A 1 94 ? 15.238 -4.165 -14.558 1.00 98.38 94 LEU A N 1
ATOM 736 C CA . LEU A 1 94 ? 16.443 -4.720 -13.960 1.00 98.38 94 LEU A CA 1
ATOM 737 C C . LEU A 1 94 ? 16.808 -3.964 -12.686 1.00 98.38 94 LEU A C 1
ATOM 739 O O . LEU A 1 94 ? 17.178 -4.578 -11.688 1.00 98.38 94 LEU A O 1
ATOM 743 N N . ALA A 1 95 ? 16.659 -2.641 -12.698 1.00 98.44 95 ALA A N 1
ATOM 744 C CA . ALA A 1 95 ? 16.966 -1.806 -11.550 1.00 98.44 95 ALA A CA 1
ATOM 745 C C . ALA A 1 95 ? 16.066 -2.119 -10.341 1.00 98.44 95 ALA A C 1
ATOM 747 O O . ALA A 1 95 ? 16.578 -2.264 -9.227 1.00 98.44 95 ALA A O 1
ATOM 748 N N . ILE A 1 96 ? 14.749 -2.278 -10.539 1.00 98.31 96 ILE A N 1
ATOM 749 C CA . ILE A 1 96 ? 13.839 -2.626 -9.436 1.00 98.31 96 ILE A CA 1
ATOM 750 C C . ILE A 1 96 ? 14.019 -4.077 -8.981 1.00 98.31 96 ILE A C 1
ATOM 752 O O . ILE A 1 96 ? 13.985 -4.352 -7.780 1.00 98.31 96 ILE A O 1
ATOM 756 N N . LYS A 1 97 ? 14.291 -5.001 -9.916 1.00 96.88 97 LYS A N 1
ATOM 757 C CA . LYS A 1 97 ? 14.631 -6.392 -9.593 1.00 96.88 97 LYS A CA 1
ATOM 758 C C . LYS A 1 97 ? 15.875 -6.457 -8.709 1.00 96.88 97 LYS A C 1
ATOM 760 O O . LYS A 1 97 ? 15.834 -7.085 -7.656 1.00 96.88 97 LYS A O 1
ATOM 765 N N . ASN A 1 98 ? 16.953 -5.783 -9.105 1.00 97.31 98 ASN A N 1
ATOM 766 C CA . ASN A 1 98 ? 18.208 -5.774 -8.356 1.00 97.31 98 ASN A CA 1
ATOM 767 C C . ASN A 1 98 ? 18.028 -5.162 -6.965 1.00 97.31 98 ASN A C 1
ATOM 769 O O . ASN A 1 98 ? 18.556 -5.706 -6.002 1.00 97.31 98 ASN A O 1
ATOM 773 N N . ALA A 1 99 ? 17.243 -4.089 -6.837 1.00 95.56 99 ALA A N 1
ATOM 774 C CA . ALA A 1 99 ? 16.950 -3.491 -5.537 1.00 95.56 99 ALA A CA 1
ATOM 775 C C . ALA A 1 99 ? 16.187 -4.450 -4.606 1.00 95.56 99 ALA A C 1
ATOM 777 O O . ALA A 1 99 ? 16.546 -4.589 -3.439 1.00 95.56 99 ALA A O 1
ATOM 778 N N . LEU A 1 100 ? 15.172 -5.156 -5.117 1.00 93.50 100 LEU A N 1
ATOM 779 C CA . LEU A 1 100 ? 14.413 -6.133 -4.328 1.00 93.50 100 LEU A CA 1
ATOM 780 C C . LEU A 1 100 ? 15.247 -7.360 -3.936 1.00 93.50 100 LEU A C 1
ATOM 782 O O . LEU A 1 100 ? 15.086 -7.868 -2.827 1.00 93.50 100 LEU A O 1
ATOM 786 N N . VAL A 1 101 ? 16.144 -7.815 -4.816 1.00 93.19 101 VAL A N 1
ATOM 787 C CA . VAL A 1 101 ? 17.096 -8.897 -4.515 1.00 93.19 101 VAL A CA 1
ATOM 788 C C . VAL A 1 101 ? 18.111 -8.445 -3.464 1.00 93.19 101 VAL A C 1
ATOM 790 O O . VAL A 1 101 ? 18.326 -9.157 -2.486 1.00 93.19 101 VAL A O 1
ATOM 793 N N . ALA A 1 102 ? 18.688 -7.250 -3.621 1.00 91.44 102 ALA A N 1
ATOM 794 C CA . ALA A 1 102 ? 19.652 -6.684 -2.678 1.00 91.44 102 ALA A CA 1
ATOM 795 C C . ALA A 1 102 ? 19.047 -6.448 -1.284 1.00 91.44 102 ALA A C 1
ATOM 797 O O . ALA A 1 102 ? 19.741 -6.589 -0.283 1.00 91.44 102 ALA A O 1
ATOM 798 N N . ALA A 1 103 ? 17.745 -6.155 -1.205 1.00 85.44 103 ALA A N 1
ATOM 799 C CA . ALA A 1 103 ? 17.023 -6.041 0.060 1.00 85.44 103 ALA A CA 1
ATOM 800 C C . ALA A 1 103 ? 16.862 -7.382 0.825 1.00 85.44 103 ALA A C 1
ATOM 802 O O . ALA A 1 103 ? 16.385 -7.370 1.958 1.00 85.44 103 ALA A O 1
ATOM 803 N N . GLY A 1 104 ? 17.245 -8.534 0.250 1.00 83.62 104 GLY A N 1
ATOM 804 C CA . GLY A 1 104 ? 17.245 -9.853 0.915 1.00 83.62 104 GLY A CA 1
ATOM 805 C C . GLY A 1 104 ? 15.851 -10.462 1.137 1.00 83.62 104 GLY A C 1
ATOM 806 O O . GLY A 1 104 ? 14.897 -10.005 0.529 1.00 83.62 104 GLY A O 1
ATOM 807 N N . GLY A 1 105 ? 15.720 -11.498 1.984 1.00 70.88 105 GLY A N 1
ATOM 808 C CA . GLY A 1 105 ? 14.471 -11.937 2.652 1.00 70.88 105 GLY A CA 1
ATOM 809 C C . GLY A 1 105 ? 13.622 -13.054 2.003 1.00 70.88 105 GLY A C 1
ATOM 810 O O . GLY A 1 105 ? 13.069 -12.873 0.921 1.00 70.88 105 GLY A O 1
ATOM 811 N N . THR A 1 106 ? 13.414 -14.162 2.730 1.00 62.00 106 THR A N 1
ATOM 812 C CA . THR A 1 106 ? 12.461 -15.261 2.425 1.00 62.00 106 THR A CA 1
ATOM 813 C C . THR A 1 106 ? 11.168 -15.207 3.260 1.00 62.00 106 THR A C 1
ATOM 815 O O . THR A 1 106 ? 10.427 -16.185 3.330 1.00 62.00 106 THR A O 1
ATOM 818 N N . GLY A 1 107 ? 10.850 -14.069 3.885 1.00 75.31 107 GLY A N 1
ATOM 819 C CA . GLY A 1 107 ? 9.652 -13.929 4.716 1.00 75.31 107 GLY A CA 1
ATOM 820 C C . GLY A 1 107 ? 9.405 -12.499 5.188 1.00 75.31 107 GLY A C 1
ATOM 821 O O . GLY A 1 107 ? 10.238 -11.618 4.980 1.00 75.31 107 GLY A O 1
ATOM 822 N N . PHE A 1 108 ? 8.241 -12.275 5.800 1.00 89.44 108 PHE A N 1
ATOM 823 C CA . PHE A 1 108 ? 7.888 -11.014 6.451 1.00 89.44 108 PHE A CA 1
ATOM 824 C C . PHE A 1 108 ? 8.039 -11.164 7.963 1.00 89.44 108 PHE A C 1
ATOM 826 O O . PHE A 1 108 ? 7.420 -12.048 8.557 1.00 89.44 108 PHE A O 1
ATOM 833 N N . THR A 1 109 ? 8.818 -10.282 8.580 1.00 89.69 109 THR A N 1
ATOM 834 C CA . THR A 1 109 ? 8.916 -10.190 10.038 1.00 89.69 109 THR A CA 1
ATOM 835 C C . THR A 1 109 ? 8.017 -9.061 10.505 1.00 89.69 109 THR A C 1
ATOM 837 O O . THR A 1 109 ? 8.206 -7.915 10.103 1.00 89.69 109 THR A O 1
ATOM 840 N N . PHE A 1 110 ? 7.041 -9.377 11.355 1.00 89.38 110 PHE A N 1
ATOM 841 C CA . PHE A 1 110 ? 6.159 -8.358 11.912 1.00 89.38 110 PHE A CA 1
ATOM 842 C C . PHE A 1 110 ? 6.952 -7.436 12.849 1.00 89.38 110 PHE A C 1
ATOM 844 O O . PHE A 1 110 ? 7.543 -7.930 13.811 1.00 89.38 110 PHE A O 1
ATOM 851 N N . PRO A 1 111 ? 6.969 -6.112 12.605 1.00 90.81 111 PRO A N 1
ATOM 852 C CA . PRO A 1 111 ? 7.503 -5.172 13.579 1.00 90.81 111 PRO A CA 1
ATOM 853 C C . PRO A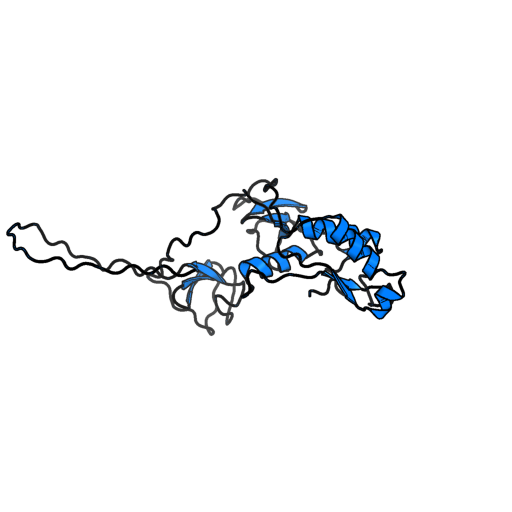 1 111 ? 6.581 -5.110 14.802 1.00 90.81 111 PRO A C 1
ATOM 855 O O . PRO A 1 111 ? 5.392 -5.429 14.715 1.00 90.81 111 PRO A O 1
ATOM 858 N N . SER A 1 112 ? 7.098 -4.659 15.944 1.00 89.44 112 SER A N 1
ATOM 859 C CA . SER A 1 112 ? 6.247 -4.387 17.103 1.00 89.44 112 SER A CA 1
ATOM 860 C C . SER A 1 112 ? 5.233 -3.279 16.792 1.00 89.44 112 SER A C 1
ATOM 862 O O . SER A 1 112 ? 5.511 -2.343 16.038 1.00 89.44 112 SER A O 1
ATOM 864 N N . CYS A 1 113 ? 4.032 -3.373 17.365 1.00 89.94 113 CYS A N 1
ATOM 865 C CA . CYS A 1 113 ? 3.047 -2.300 17.274 1.00 89.94 113 CYS A CA 1
ATOM 866 C C . CYS A 1 113 ? 3.494 -1.115 18.144 1.00 89.94 113 CYS A C 1
ATOM 868 O O . CYS A 1 113 ? 3.199 -1.064 19.332 1.00 89.94 113 CYS A O 1
ATOM 870 N N . SER A 1 114 ? 4.225 -0.172 17.549 1.00 91.81 114 SER A N 1
ATOM 871 C CA . SER A 1 114 ? 4.820 0.974 18.251 1.00 91.81 114 SER A CA 1
ATOM 872 C C . SER A 1 114 ? 3.836 2.101 18.586 1.00 91.81 114 SER A C 1
ATOM 874 O O . SER A 1 114 ? 4.172 2.991 19.363 1.00 91.81 114 SER A O 1
ATOM 876 N N . ALA A 1 115 ? 2.630 2.086 18.012 1.00 94.12 115 ALA A N 1
ATOM 877 C CA . ALA A 1 115 ? 1.593 3.078 18.285 1.00 94.12 115 ALA A CA 1
ATOM 878 C C . ALA A 1 115 ? 0.711 2.681 19.489 1.00 94.12 115 ALA A C 1
ATOM 880 O O . ALA A 1 115 ? 0.437 1.486 19.660 1.00 94.12 115 ALA A O 1
ATOM 881 N N . PRO A 1 116 ? 0.199 3.651 20.278 1.00 93.38 116 PRO A N 1
ATOM 882 C CA . PRO A 1 116 ? -0.746 3.383 21.366 1.00 93.38 116 PRO A CA 1
ATOM 883 C C . PRO A 1 116 ? -1.969 2.597 20.887 1.00 93.38 116 PRO A C 1
ATOM 885 O O . PRO A 1 116 ? -2.419 2.802 19.763 1.00 93.38 116 PRO A O 1
ATOM 888 N N . ALA A 1 117 ? -2.526 1.716 21.719 1.00 87.00 117 ALA A N 1
ATOM 889 C CA . ALA A 1 117 ? -3.742 0.988 21.357 1.00 87.00 117 ALA A CA 1
ATOM 890 C C . ALA A 1 117 ? -4.913 1.956 21.104 1.00 87.00 117 ALA A C 1
ATOM 892 O O . ALA A 1 117 ? -5.070 2.952 21.814 1.00 87.00 117 ALA A O 1
ATOM 893 N N . TRP A 1 118 ? -5.732 1.672 20.089 1.00 90.38 118 TRP A N 1
ATOM 894 C CA . TRP A 1 118 ? -6.972 2.417 19.864 1.00 90.38 118 TRP A CA 1
ATOM 895 C C . TRP A 1 118 ? -7.932 2.236 21.049 1.00 90.38 118 TRP A C 1
ATOM 897 O O . TRP A 1 118 ? -8.062 1.133 21.582 1.00 90.38 118 TRP A O 1
ATOM 907 N N . SER A 1 119 ? -8.629 3.307 21.428 1.00 80.56 119 SER A N 1
ATOM 908 C CA . SER A 1 119 ? -9.591 3.322 22.528 1.00 80.56 119 SER A CA 1
ATOM 909 C C . SER A 1 119 ? -10.942 3.855 22.061 1.00 80.56 119 SER A C 1
ATOM 911 O O . SER A 1 119 ? -11.030 4.921 21.449 1.00 80.56 119 SER A O 1
ATOM 913 N N . ALA A 1 120 ? -12.011 3.135 22.402 1.00 76.56 120 ALA A N 1
ATOM 914 C CA . ALA A 1 120 ? -13.377 3.567 22.128 1.00 76.56 120 ALA A CA 1
ATOM 915 C C . ALA A 1 120 ? -13.702 4.887 22.849 1.00 76.56 120 ALA A C 1
ATOM 917 O O . ALA A 1 120 ? -13.188 5.163 23.934 1.00 76.56 120 ALA A O 1
ATOM 918 N N . GLY A 1 121 ? -14.549 5.715 22.231 1.00 79.38 121 GLY A N 1
ATOM 919 C CA . GLY A 1 121 ? -14.955 7.017 22.776 1.00 79.38 121 GLY A CA 1
ATOM 920 C C . GLY A 1 121 ? -13.868 8.101 22.746 1.00 79.38 121 GLY A C 1
ATOM 921 O O . GLY A 1 121 ? -14.103 9.201 23.234 1.00 79.38 121 GLY A O 1
ATOM 922 N N . THR A 1 122 ? -12.693 7.816 22.174 1.00 86.12 122 THR A N 1
ATOM 923 C CA . THR A 1 122 ? -11.600 8.787 22.020 1.00 86.12 122 THR A CA 1
ATOM 924 C C . THR A 1 122 ? -11.624 9.411 20.627 1.00 86.12 122 THR A C 1
ATOM 926 O O . THR A 1 122 ? -11.774 8.709 19.629 1.00 86.12 122 THR A O 1
ATOM 929 N N . GLY A 1 123 ? -11.456 10.732 20.560 1.00 89.44 123 GLY A N 1
ATOM 930 C CA . GLY A 1 123 ? -11.245 11.458 19.308 1.00 89.44 123 GLY A CA 1
ATOM 931 C C . GLY A 1 123 ? -9.759 11.589 18.977 1.00 89.44 123 GLY A C 1
ATOM 932 O O . GLY A 1 123 ? -8.947 11.897 19.847 1.00 89.44 123 GLY A O 1
ATOM 933 N N . TYR A 1 124 ? -9.414 11.403 17.710 1.00 96.12 124 TYR A N 1
ATOM 934 C CA . TYR A 1 124 ? -8.053 11.444 17.191 1.00 96.12 124 TYR A CA 1
ATOM 935 C C . TYR A 1 124 ? -7.959 12.497 16.088 1.00 96.12 124 TYR A C 1
ATOM 937 O O . TYR A 1 124 ? -8.738 12.481 15.141 1.00 96.12 124 TYR A O 1
ATOM 945 N N . SER A 1 125 ? -7.007 13.424 16.184 1.00 97.88 125 SER A N 1
ATOM 946 C CA . SER A 1 125 ? -6.756 14.398 15.114 1.00 97.88 125 SER A CA 1
ATOM 947 C C . SER A 1 125 ? -6.087 13.736 13.903 1.00 97.88 125 SER A C 1
ATOM 949 O O . SER A 1 125 ? -5.456 12.681 14.026 1.00 97.88 125 SER A O 1
ATOM 951 N N . GLY A 1 126 ? -6.180 14.375 12.731 1.00 96.88 126 GLY A N 1
ATOM 952 C CA . GLY A 1 126 ? -5.508 13.908 11.514 1.00 96.88 126 GLY A CA 1
ATOM 953 C C . GLY A 1 126 ? -4.017 13.654 11.737 1.00 96.88 126 GLY A C 1
ATOM 954 O O . GLY A 1 126 ? -3.323 14.459 12.352 1.00 96.88 126 GLY A O 1
ATOM 955 N N . GLY A 1 127 ? -3.531 12.510 11.255 1.00 96.88 127 GLY A N 1
ATOM 956 C CA . GLY A 1 127 ? -2.155 12.054 11.448 1.00 96.88 127 GLY A CA 1
ATOM 957 C C . GLY A 1 127 ? -1.905 11.252 12.728 1.00 96.88 127 GLY A C 1
ATOM 958 O O . GLY A 1 127 ? -0.847 10.629 12.835 1.00 96.88 127 GLY A O 1
ATOM 959 N N . SER A 1 128 ? -2.862 11.199 13.663 1.00 98.00 128 SER A N 1
ATOM 960 C CA . SER A 1 128 ? -2.766 10.349 14.857 1.00 98.00 128 SER A CA 1
ATOM 961 C C . SER A 1 128 ? -2.565 8.886 14.476 1.00 98.00 128 SER A C 1
ATOM 963 O O . SER A 1 128 ? -3.201 8.395 13.542 1.00 98.00 128 SER A O 1
ATOM 965 N N . LYS A 1 129 ? -1.702 8.177 15.209 1.00 97.50 129 LYS A N 1
ATOM 966 C CA . LYS A 1 129 ? -1.425 6.755 14.985 1.00 97.50 129 LYS A CA 1
ATOM 967 C C . LYS A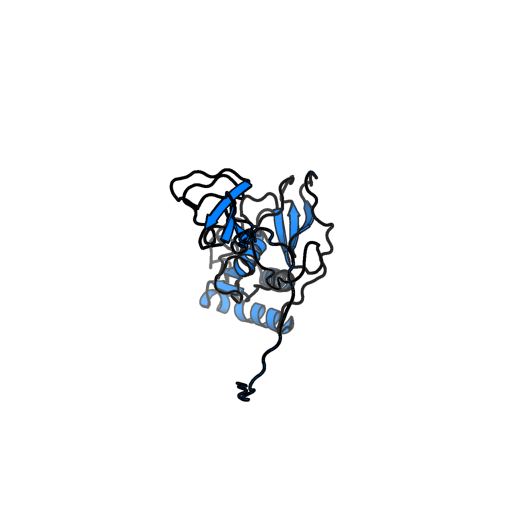 1 129 ? -1.907 5.922 16.157 1.00 97.50 129 LYS A C 1
ATOM 969 O O . LYS A 1 129 ? -1.634 6.267 17.303 1.00 97.50 129 LYS A O 1
ATOM 974 N N . VAL A 1 130 ? -2.560 4.807 15.854 1.00 94.50 130 VAL A N 1
ATOM 975 C CA . VAL A 1 130 ? -3.023 3.833 16.848 1.00 94.50 130 VAL A CA 1
ATOM 976 C C . VAL A 1 130 ? -2.701 2.415 16.403 1.00 94.50 130 VAL A C 1
ATOM 978 O O . VAL A 1 130 ? -2.600 2.143 15.208 1.00 94.50 130 VAL A O 1
ATOM 981 N N . SER A 1 131 ? -2.551 1.495 17.347 1.00 91.69 131 SER A N 1
ATOM 982 C CA . SER A 1 131 ? -2.504 0.065 17.072 1.00 91.69 131 SER A CA 1
ATOM 983 C C . SER A 1 131 ? -3.876 -0.569 17.288 1.00 91.69 131 SER A C 1
ATOM 985 O O . SER A 1 131 ? -4.567 -0.289 18.266 1.00 91.69 131 SER A O 1
ATOM 987 N N . PHE A 1 132 ? -4.296 -1.405 16.340 1.00 84.75 132 PHE A N 1
ATOM 988 C CA . PHE A 1 132 ? -5.556 -2.142 16.418 1.00 84.75 132 PHE A CA 1
ATOM 989 C C . PHE A 1 132 ? -5.519 -3.366 15.492 1.00 84.75 132 PHE A C 1
ATOM 991 O O . PHE A 1 132 ? -5.161 -3.241 14.318 1.00 84.75 132 PHE A O 1
ATOM 998 N N . ASN A 1 133 ? -5.884 -4.546 16.009 1.00 82.81 133 ASN A N 1
ATOM 999 C CA . ASN A 1 133 ? -5.960 -5.816 15.266 1.00 82.81 133 ASN A CA 1
ATOM 1000 C C . ASN A 1 133 ? -4.704 -6.157 14.435 1.00 82.81 133 ASN A C 1
ATOM 1002 O O . ASN A 1 133 ? -4.797 -6.576 13.281 1.00 82.81 133 ASN A O 1
ATOM 1006 N N . GLY A 1 134 ? -3.513 -5.970 15.012 1.00 83.69 134 GLY A N 1
ATOM 1007 C CA . GLY A 1 134 ? -2.247 -6.306 14.345 1.00 83.69 134 GLY A CA 1
ATOM 1008 C C . GLY A 1 134 ? -1.852 -5.354 13.210 1.00 83.69 134 GLY A C 1
ATOM 1009 O O . GLY A 1 134 ? -1.111 -5.746 12.305 1.00 83.69 134 GLY A O 1
ATOM 1010 N N . TYR A 1 135 ? -2.350 -4.117 13.247 1.00 92.25 135 TYR A N 1
ATOM 1011 C CA . TYR A 1 135 ? -1.929 -3.024 12.374 1.00 92.25 135 TYR A CA 1
ATOM 1012 C C . TYR A 1 135 ? -1.662 -1.755 13.164 1.00 92.25 135 TYR A C 1
ATOM 1014 O O . TYR A 1 135 ? -2.305 -1.493 14.181 1.00 92.25 135 TYR A O 1
ATOM 1022 N N . ILE A 1 136 ? -0.758 -0.942 12.627 1.00 96.25 136 ILE A N 1
ATOM 1023 C CA . ILE A 1 136 ? -0.685 0.484 12.907 1.00 96.25 136 ILE A CA 1
ATOM 1024 C C . ILE A 1 136 ? -1.587 1.191 11.895 1.00 96.25 136 ILE A C 1
ATOM 1026 O O . ILE A 1 136 ? -1.412 1.060 10.679 1.00 96.25 136 ILE A O 1
ATOM 1030 N N . TRP A 1 137 ? -2.540 1.950 12.418 1.00 95.38 137 TRP A N 1
ATOM 1031 C CA . TRP A 1 137 ? -3.467 2.784 11.671 1.00 95.38 137 TRP A CA 1
ATOM 1032 C C . TRP A 1 137 ? -3.086 4.246 11.833 1.00 95.38 137 TRP A C 1
ATOM 1034 O O . TRP A 1 137 ? -2.648 4.651 12.906 1.00 95.38 137 TRP A O 1
ATOM 1044 N N . GLN A 1 138 ? -3.278 5.036 10.784 1.00 97.75 138 GLN A N 1
ATOM 1045 C CA . GLN A 1 138 ? -3.135 6.484 10.818 1.00 97.75 138 GLN A CA 1
ATOM 1046 C C . GLN A 1 138 ? -4.467 7.145 10.475 1.00 97.75 138 GLN A C 1
ATOM 1048 O O . GLN A 1 138 ? -5.091 6.792 9.473 1.00 97.75 138 GLN A O 1
ATOM 1053 N N . ALA A 1 139 ? -4.889 8.106 11.291 1.00 97.00 139 ALA A N 1
ATOM 1054 C CA . ALA A 1 139 ? -6.068 8.914 11.031 1.00 97.00 139 ALA A CA 1
ATOM 1055 C C . ALA A 1 139 ? -5.826 9.788 9.788 1.00 97.00 139 ALA A C 1
ATOM 1057 O O . ALA A 1 139 ? -4.830 10.513 9.705 1.00 97.00 139 ALA A O 1
ATOM 1058 N N . LYS A 1 140 ? -6.720 9.697 8.806 1.00 94.00 140 LYS A N 1
ATOM 1059 C CA . LYS A 1 140 ? -6.691 10.461 7.549 1.00 94.00 140 LYS A CA 1
ATOM 1060 C C . LYS A 1 140 ? -7.078 11.926 7.786 1.00 94.00 140 LYS A C 1
ATOM 1062 O O . LYS A 1 140 ? -6.471 12.853 7.254 1.00 94.00 140 LYS A O 1
ATOM 1067 N N . TRP A 1 141 ? -8.059 12.119 8.658 1.00 94.06 141 TRP A N 1
ATOM 1068 C CA . TRP A 1 141 ? -8.545 13.395 9.182 1.00 94.06 141 TRP A CA 1
ATOM 1069 C C . TRP A 1 141 ? -8.915 13.185 10.659 1.00 94.06 141 TRP A C 1
ATOM 1071 O O . TRP A 1 141 ? -8.271 12.384 11.331 1.00 94.06 141 TRP A O 1
ATOM 1081 N N . TYR A 1 142 ? -9.911 13.891 11.192 1.00 95.94 142 TYR A N 1
ATOM 1082 C CA . TYR A 1 142 ? -10.445 13.564 12.512 1.00 95.94 142 TYR A CA 1
ATOM 1083 C C . TYR A 1 142 ? -11.072 12.164 12.519 1.00 95.94 142 TYR A C 1
ATOM 1085 O O . TYR A 1 142 ? -11.904 11.862 11.669 1.00 95.94 142 TYR A O 1
ATOM 1093 N N . ALA A 1 143 ? -10.694 11.329 13.478 1.00 92.12 143 ALA A N 1
ATOM 1094 C CA . ALA A 1 143 ? -11.213 9.981 13.598 1.00 92.12 143 ALA A CA 1
ATOM 1095 C C . ALA A 1 143 ? -11.751 9.719 15.004 1.00 92.12 143 ALA A C 1
ATOM 1097 O O . ALA A 1 143 ? -11.101 10.030 15.999 1.00 92.12 143 ALA A O 1
ATOM 1098 N N . SER A 1 144 ? -12.930 9.123 15.091 1.00 85.25 144 SER A N 1
ATOM 1099 C CA . SER A 1 144 ? -13.548 8.691 16.355 1.00 85.25 144 SER A CA 1
ATOM 1100 C C . SER A 1 144 ? -14.131 7.284 16.254 1.00 85.25 144 SER A C 1
ATOM 1102 O O . SER A 1 144 ? -14.327 6.605 17.264 1.00 85.25 144 SER A O 1
ATOM 1104 N N . SER A 1 145 ? -14.367 6.821 15.028 1.00 82.19 145 SER A N 1
ATOM 1105 C CA . SER A 1 145 ? -14.806 5.463 14.748 1.00 82.19 145 SER A CA 1
ATOM 1106 C C . SER A 1 145 ? -13.674 4.449 14.944 1.00 82.19 145 SER A C 1
ATOM 1108 O O . SER A 1 145 ? -12.487 4.786 14.968 1.00 82.19 145 SER A O 1
ATOM 1110 N N . GLN A 1 146 ? -14.036 3.178 15.115 1.00 84.06 146 GLN A N 1
ATOM 1111 C CA . GLN A 1 146 ? -13.068 2.085 15.199 1.00 84.06 146 GLN A CA 1
ATOM 1112 C C . GLN A 1 146 ? -12.305 1.932 13.868 1.00 84.06 146 GLN A C 1
ATOM 1114 O O . GLN A 1 146 ? -12.939 1.982 12.810 1.00 84.06 146 GLN A O 1
ATOM 1119 N N . PRO A 1 147 ? -10.981 1.669 13.879 1.00 85.81 147 PRO A N 1
ATOM 1120 C CA . PRO A 1 147 ? -10.231 1.422 12.657 1.00 85.81 147 PRO A CA 1
ATOM 1121 C C . PRO A 1 147 ? -10.806 0.258 11.849 1.00 85.81 147 PRO A C 1
ATOM 1123 O O . PRO A 1 147 ? -10.976 -0.858 12.349 1.00 85.81 147 PRO A O 1
ATOM 1126 N N . ALA A 1 148 ? -11.094 0.533 10.579 1.00 79.38 148 ALA A N 1
ATOM 1127 C CA . ALA A 1 148 ? -11.668 -0.418 9.641 1.00 79.38 148 ALA A CA 1
ATOM 1128 C C . ALA A 1 148 ? -10.990 -0.307 8.272 1.00 79.38 148 ALA A C 1
ATOM 1130 O O . ALA A 1 148 ? -10.660 0.789 7.811 1.00 79.38 148 ALA A O 1
ATOM 1131 N N . SER A 1 149 ? -10.818 -1.454 7.609 1.00 80.12 149 SER A N 1
ATOM 1132 C CA . SER A 1 149 ? -10.266 -1.531 6.256 1.00 80.12 149 SER A CA 1
ATOM 1133 C C . SER A 1 149 ? -11.365 -1.296 5.222 1.00 80.12 149 SER A C 1
ATOM 1135 O O . SER A 1 149 ? -11.952 -2.233 4.686 1.00 80.12 149 SER A O 1
ATOM 1137 N N . ASN A 1 150 ? -11.680 -0.028 4.974 1.00 81.56 150 ASN A N 1
ATOM 1138 C CA . ASN A 1 150 ? -12.570 0.379 3.893 1.00 81.56 150 ASN A CA 1
ATOM 1139 C C . ASN A 1 150 ? -12.094 1.717 3.283 1.00 81.56 150 ASN A C 1
ATOM 1141 O O . ASN A 1 150 ? -11.470 2.512 3.990 1.00 81.56 150 ASN A O 1
ATOM 1145 N N . PRO A 1 151 ? -12.357 1.998 1.992 1.00 76.75 151 PRO A N 1
ATOM 1146 C CA . PRO A 1 151 ? -11.858 3.215 1.335 1.00 76.75 151 PRO A CA 1
ATOM 1147 C C . PRO A 1 151 ? -12.338 4.530 1.969 1.00 76.75 151 PRO A C 1
ATOM 1149 O O . PRO A 1 151 ? -11.601 5.521 1.965 1.00 76.75 151 PRO A O 1
ATOM 1152 N N . ASN A 1 152 ? -13.542 4.516 2.546 1.00 78.44 152 ASN A N 1
ATOM 1153 C CA . ASN A 1 152 ? -14.206 5.673 3.152 1.00 78.44 152 ASN A CA 1
ATOM 1154 C C . ASN A 1 152 ? -13.901 5.822 4.652 1.00 78.44 152 ASN A C 1
ATOM 1156 O O . ASN A 1 152 ? -14.418 6.727 5.299 1.00 78.44 152 ASN A O 1
ATOM 1160 N N . SER A 1 153 ? -13.062 4.943 5.199 1.00 83.81 153 SER A N 1
ATOM 1161 C CA . SER A 1 153 ? -12.681 4.927 6.604 1.00 83.81 153 SER A CA 1
ATOM 1162 C C . SER A 1 153 ? -11.933 6.200 6.958 1.00 83.81 153 SER A C 1
ATOM 1164 O O . SER A 1 153 ? -11.150 6.704 6.151 1.00 83.81 153 SER A O 1
ATOM 1166 N N . GLU A 1 154 ? -12.105 6.654 8.197 1.00 90.75 154 GLU A N 1
ATOM 1167 C CA . GLU A 1 154 ? -11.300 7.717 8.810 1.00 90.75 154 GLU A CA 1
ATOM 1168 C C . GLU A 1 154 ? -9.847 7.266 9.035 1.00 90.75 154 GLU A C 1
ATOM 1170 O O . GLU A 1 154 ? -8.960 8.087 9.267 1.00 90.75 154 GLU A O 1
ATOM 1175 N N . TRP A 1 155 ? -9.590 5.958 8.936 1.00 93.12 155 TRP A N 1
ATOM 1176 C CA . TRP A 1 155 ? -8.312 5.323 9.220 1.00 93.12 155 TRP A CA 1
ATOM 1177 C C . TRP A 1 155 ? -7.685 4.699 7.975 1.00 93.12 155 TRP A C 1
ATOM 1179 O O . TRP A 1 155 ? -8.354 4.069 7.158 1.00 93.12 155 TRP A O 1
ATOM 1189 N N . SER A 1 156 ? -6.364 4.807 7.876 1.00 95.75 156 SER A N 1
ATOM 1190 C CA . SER A 1 156 ? -5.549 4.118 6.878 1.00 95.75 156 SER A CA 1
ATOM 1191 C C . SER A 1 156 ? -4.608 3.133 7.563 1.00 95.75 156 SER A C 1
ATOM 1193 O O . SER A 1 156 ? -3.885 3.506 8.487 1.00 95.75 156 SER A O 1
ATOM 1195 N N . ALA A 1 157 ? -4.614 1.871 7.133 1.00 95.25 157 ALA A N 1
ATOM 1196 C CA . ALA A 1 157 ? -3.652 0.880 7.603 1.00 95.25 157 ALA A CA 1
ATOM 1197 C C . ALA A 1 157 ? -2.283 1.180 6.978 1.00 95.25 157 ALA A C 1
ATOM 1199 O O . ALA A 1 157 ? -2.112 1.047 5.767 1.00 95.25 157 ALA A O 1
ATOM 1200 N N . ILE A 1 158 ? -1.307 1.576 7.797 1.00 96.56 158 ILE A N 1
ATOM 1201 C CA . ILE A 1 158 ? 0.018 1.997 7.312 1.00 96.56 158 ILE A CA 1
ATOM 1202 C C . ILE A 1 158 ? 1.103 0.933 7.503 1.00 96.56 158 ILE A C 1
ATOM 1204 O O . ILE A 1 158 ? 2.115 0.972 6.811 1.00 96.56 158 ILE A O 1
ATOM 1208 N N . SER A 1 159 ? 0.902 -0.025 8.409 1.00 96.56 159 SER A N 1
ATOM 1209 C CA . SER A 1 159 ? 1.796 -1.175 8.583 1.00 96.56 159 SER A CA 1
ATOM 1210 C C . SER A 1 159 ? 1.084 -2.296 9.321 1.00 96.56 159 SER A C 1
ATOM 1212 O O . SER A 1 159 ? 0.348 -2.036 10.271 1.00 96.56 159 SER A O 1
ATOM 1214 N N . ALA A 1 160 ? 1.349 -3.542 8.946 1.00 94.56 160 ALA A N 1
ATOM 1215 C CA . ALA A 1 160 ? 1.099 -4.684 9.810 1.00 94.56 160 ALA A CA 1
ATOM 1216 C C . ALA A 1 160 ? 2.101 -4.680 10.977 1.00 94.56 160 ALA A C 1
ATOM 1218 O O . ALA A 1 160 ? 3.231 -4.210 10.828 1.00 94.56 160 ALA A O 1
ATOM 1219 N N . CYS A 1 161 ? 1.697 -5.193 12.136 1.00 92.44 161 CYS A N 1
ATOM 1220 C CA . CYS A 1 161 ? 2.545 -5.279 13.321 1.00 92.44 161 CYS A CA 1
ATOM 1221 C C . CYS A 1 161 ? 2.120 -6.431 14.245 1.00 92.44 161 CYS A C 1
ATOM 1223 O O . CYS A 1 161 ? 1.014 -6.962 14.143 1.00 92.44 161 CYS A O 1
ATOM 1225 N N . SER A 1 162 ? 3.005 -6.816 15.161 1.00 83.81 162 SER A N 1
ATOM 1226 C CA . SER A 1 162 ? 2.752 -7.776 16.236 1.00 83.81 162 SER A CA 1
ATOM 1227 C C . SER A 1 162 ? 2.725 -7.068 17.594 1.00 83.81 162 SER A C 1
ATOM 1229 O O . SER A 1 162 ? 3.584 -6.232 17.866 1.00 83.81 162 SER A O 1
ATOM 1231 N N . GLY A 1 163 ? 1.774 -7.411 18.470 1.00 57.47 163 GLY A N 1
ATOM 1232 C CA . GLY A 1 163 ? 1.782 -6.970 19.877 1.00 57.47 163 GLY A CA 1
ATOM 1233 C C . GLY A 1 163 ? 0.843 -5.820 20.264 1.00 57.47 163 GLY A C 1
ATOM 1234 O O . GLY A 1 163 ? 0.894 -5.376 21.404 1.00 57.47 163 GLY A O 1
ATOM 1235 N N . GLY A 1 164 ? -0.038 -5.350 19.377 1.00 49.09 164 GLY A N 1
ATOM 1236 C CA . GLY A 1 164 ? -1.144 -4.463 19.760 1.00 49.09 164 GLY A CA 1
ATOM 1237 C C . GLY A 1 164 ? -2.314 -5.309 20.256 1.00 49.09 164 GLY A C 1
ATOM 1238 O O . GLY A 1 164 ? -2.899 -6.029 19.448 1.00 49.09 164 GLY A O 1
ATOM 1239 N N . GLY A 1 165 ? -2.624 -5.283 21.558 1.00 38.59 165 GLY A N 1
ATOM 1240 C CA . GLY A 1 165 ? -3.802 -5.973 22.114 1.00 38.59 165 GLY A CA 1
ATOM 1241 C C . GLY A 1 165 ? -5.064 -5.626 21.302 1.00 38.59 165 GLY A C 1
ATOM 1242 O O . GLY A 1 165 ? -5.239 -4.479 20.908 1.00 38.59 165 GLY A O 1
ATOM 1243 N N . SER A 1 166 ? -5.940 -6.562 20.935 1.00 32.56 166 SER A N 1
ATOM 1244 C CA . SER A 1 166 ? -6.316 -7.795 21.626 1.00 32.56 166 SER A CA 1
ATOM 1245 C C . SER A 1 166 ? -6.089 -9.078 20.804 1.00 32.56 166 SER A C 1
ATOM 1247 O O . SER A 1 166 ? -6.382 -9.133 19.613 1.00 32.56 166 SER A O 1
ATOM 1249 N N . THR A 1 167 ? -5.602 -10.096 21.524 1.00 29.86 167 THR A N 1
ATOM 1250 C CA . THR A 1 167 ? -5.511 -11.547 21.249 1.00 29.86 167 THR A CA 1
ATOM 1251 C C . THR A 1 167 ? -4.788 -12.039 19.988 1.00 29.86 167 THR A C 1
ATOM 1253 O O . THR A 1 167 ? -5.267 -11.920 18.867 1.00 29.86 167 THR A O 1
ATOM 1256 N N . THR A 1 168 ? -3.628 -12.657 20.249 1.00 28.31 168 THR A N 1
ATOM 1257 C CA . THR A 1 168 ? -3.084 -13.902 19.669 1.00 28.31 168 THR A CA 1
ATOM 1258 C C . THR A 1 168 ? -3.755 -14.445 18.407 1.00 28.31 168 THR A C 1
ATOM 1260 O O . THR A 1 168 ? -4.965 -14.653 18.392 1.00 28.31 168 THR A O 1
ATOM 1263 N N . THR A 1 169 ? -2.926 -14.808 17.417 1.00 32.41 169 THR A N 1
ATOM 1264 C CA . THR A 1 169 ? -3.180 -15.846 16.401 1.00 32.41 169 THR A CA 1
ATOM 1265 C C . THR A 1 169 ? -4.373 -16.727 16.784 1.00 32.41 169 THR A C 1
ATOM 1267 O O . THR A 1 169 ? -4.275 -17.392 17.821 1.00 32.41 169 THR A O 1
ATOM 1270 N N . PRO A 1 170 ? -5.492 -16.736 16.030 1.00 32.91 170 PRO A N 1
ATOM 1271 C CA . PRO A 1 170 ? -6.641 -17.528 16.419 1.00 32.91 170 PRO A CA 1
ATOM 1272 C C . PRO A 1 170 ? -6.249 -18.997 16.299 1.00 32.91 170 PRO A C 1
ATOM 1274 O O . PRO A 1 170 ? -6.265 -19.596 15.228 1.00 32.91 170 PRO A O 1
ATOM 1277 N N . THR A 1 171 ? -5.893 -19.581 17.435 1.00 32.47 171 THR A N 1
ATOM 1278 C CA . THR A 1 171 ? -6.333 -20.938 17.715 1.00 32.47 171 THR A CA 1
ATOM 1279 C C . THR A 1 171 ? -7.861 -20.848 17.749 1.00 32.47 171 THR A C 1
ATOM 1281 O O . THR A 1 171 ? -8.383 -19.962 18.431 1.00 32.47 171 THR A O 1
ATOM 1284 N N . PRO A 1 172 ? -8.592 -21.652 16.962 1.00 35.25 172 PRO A N 1
ATOM 1285 C CA . PRO A 1 172 ? -10.037 -21.538 16.873 1.00 35.25 172 PRO A CA 1
ATOM 1286 C C . PRO A 1 172 ? -10.637 -21.951 18.218 1.00 35.25 172 PRO A C 1
ATOM 1288 O O . PRO A 1 172 ? -10.723 -23.138 18.521 1.00 35.25 172 PRO A O 1
ATOM 1291 N N . THR A 1 173 ? -11.039 -20.984 19.042 1.00 39.66 173 THR A N 1
ATOM 1292 C CA . THR A 1 173 ? -11.923 -21.273 20.174 1.00 39.66 173 THR A CA 1
ATOM 1293 C C . THR A 1 173 ? -13.369 -21.191 19.675 1.00 39.66 173 THR A C 1
ATOM 1295 O O . THR A 1 173 ? -13.723 -20.197 19.032 1.00 39.66 173 THR A O 1
ATOM 1298 N N . PRO A 1 174 ? -14.214 -22.214 19.903 1.00 49.56 174 PRO A N 1
ATOM 1299 C CA . PRO A 1 174 ? -15.470 -22.367 19.185 1.00 49.56 174 PRO A CA 1
ATOM 1300 C C . PRO A 1 174 ? -16.576 -21.517 19.823 1.00 49.56 174 PRO A C 1
ATOM 1302 O O . PRO A 1 174 ? -17.069 -21.834 20.899 1.00 49.56 174 PRO A O 1
ATOM 1305 N N . GLY A 1 175 ? -16.985 -20.467 19.115 1.00 56.53 175 GLY A N 1
ATOM 1306 C CA . GLY A 1 175 ? -18.377 -20.318 18.710 1.00 56.53 175 GLY A CA 1
ATOM 1307 C C . GLY A 1 175 ? -19.200 -19.140 19.242 1.00 56.53 175 GLY A C 1
ATOM 1308 O O . GLY A 1 175 ? -19.176 -18.809 20.424 1.00 56.53 175 GLY A O 1
ATOM 1309 N N . GLY A 1 176 ? -19.951 -18.518 18.331 1.00 67.56 176 GLY A N 1
ATOM 1310 C CA . GLY A 1 176 ? -20.892 -17.441 18.606 1.00 67.56 176 GLY A CA 1
ATOM 1311 C C . GLY A 1 176 ? -22.201 -17.962 19.202 1.00 67.56 176 GLY A C 1
ATOM 1312 O O . GLY A 1 176 ? -22.738 -18.984 18.775 1.00 67.56 176 GLY A O 1
ATOM 1313 N N . ASN A 1 177 ? -22.747 -17.240 20.183 1.00 79.81 177 ASN A N 1
ATOM 1314 C CA . ASN A 1 177 ? -24.071 -17.532 20.723 1.00 79.81 177 ASN A CA 1
ATOM 1315 C C . ASN A 1 177 ? -25.148 -17.071 19.733 1.00 79.81 177 ASN A C 1
ATOM 1317 O O . ASN A 1 177 ? -25.443 -15.884 19.631 1.00 79.81 177 ASN A O 1
ATOM 1321 N N . CYS A 1 178 ? -25.737 -18.019 19.014 1.00 84.62 178 CYS A N 1
ATOM 1322 C CA . CYS A 1 178 ? -26.785 -17.750 18.031 1.00 84.62 178 CYS A CA 1
ATOM 1323 C C . CYS A 1 178 ? -28.202 -17.808 18.620 1.00 84.62 178 CYS A C 1
ATOM 1325 O O . CYS A 1 178 ? -29.178 -17.691 17.879 1.00 84.62 178 CYS A O 1
ATOM 1327 N N . ALA A 1 179 ? -28.342 -18.011 19.936 1.00 80.88 179 ALA A N 1
ATOM 1328 C CA . ALA A 1 179 ? -29.647 -18.073 20.579 1.00 80.88 179 ALA A CA 1
ATOM 1329 C C . ALA A 1 179 ? -30.395 -16.743 20.407 1.00 80.88 179 ALA A C 1
ATOM 1331 O O . ALA A 1 179 ? -29.919 -15.690 20.827 1.00 80.88 179 ALA A O 1
ATOM 1332 N N . GLY A 1 180 ? -31.573 -16.804 19.780 1.00 79.00 180 GLY A N 1
ATOM 1333 C CA . GLY A 1 180 ? -32.435 -15.641 19.555 1.00 79.00 180 GLY A CA 1
ATOM 1334 C C . GLY A 1 180 ? -32.012 -14.722 18.403 1.00 79.00 180 GLY A C 1
ATOM 1335 O O . GLY A 1 180 ? -32.677 -13.715 18.173 1.00 79.00 180 GLY A O 1
ATOM 1336 N N . VAL A 1 181 ? -30.952 -15.054 17.659 1.00 85.62 181 VAL A N 1
ATOM 1337 C CA . VAL A 1 181 ? -30.497 -14.264 16.507 1.00 85.62 181 VAL A CA 1
ATOM 1338 C C . VAL A 1 181 ? -31.137 -14.801 15.225 1.00 85.62 181 VAL A C 1
ATOM 1340 O O . VAL A 1 181 ? -31.035 -15.988 14.915 1.00 85.62 181 VAL A O 1
ATOM 1343 N N . ALA A 1 182 ? -31.804 -13.928 14.469 1.00 84.06 182 ALA A N 1
ATOM 1344 C CA . ALA A 1 182 ? -32.481 -14.299 13.228 1.00 84.06 182 ALA A CA 1
ATOM 1345 C C . ALA A 1 182 ? -31.494 -14.687 12.112 1.00 84.06 182 ALA A C 1
ATOM 1347 O O . ALA A 1 182 ? -30.367 -14.193 12.053 1.00 84.06 182 ALA A O 1
ATOM 1348 N N . ALA A 1 183 ? -31.931 -15.549 11.190 1.00 84.19 183 ALA A N 1
ATOM 1349 C CA . ALA A 1 183 ? -31.164 -15.857 9.986 1.00 84.19 183 ALA A CA 1
ATOM 1350 C C . ALA A 1 183 ? -31.024 -14.617 9.083 1.00 84.19 183 ALA A C 1
ATOM 1352 O O . ALA A 1 183 ? -31.929 -13.780 9.011 1.00 84.19 183 ALA A O 1
ATOM 1353 N N . TRP A 1 184 ? -29.893 -14.499 8.385 1.00 88.56 184 TRP A N 1
ATOM 1354 C CA . TRP A 1 184 ? -29.695 -13.443 7.391 1.00 88.56 184 TRP A CA 1
ATOM 1355 C C . TRP A 1 184 ? -30.684 -13.589 6.225 1.00 88.56 184 TRP A C 1
ATOM 1357 O O . TRP A 1 184 ? -30.920 -14.693 5.735 1.00 88.56 184 TRP A O 1
ATOM 1367 N N . SER A 1 185 ? -31.220 -12.464 5.755 1.00 80.75 185 SER A N 1
ATOM 1368 C CA . SER A 1 185 ? -32.105 -12.355 4.599 1.00 80.75 185 SER A CA 1
ATOM 1369 C C . SER A 1 185 ? -31.623 -11.238 3.681 1.00 80.75 185 SER A C 1
ATOM 1371 O O . SER A 1 185 ? -31.387 -10.115 4.124 1.00 80.75 185 SER A O 1
ATOM 1373 N N . SER A 1 186 ? -31.546 -11.519 2.382 1.00 80.19 186 SER A N 1
ATOM 1374 C CA . SER A 1 186 ? -31.132 -10.543 1.372 1.00 80.19 186 SER A CA 1
ATOM 1375 C C . SER A 1 186 ? -32.119 -9.386 1.192 1.00 80.19 186 SER A C 1
ATOM 1377 O O . SER A 1 186 ? -31.731 -8.330 0.705 1.00 80.19 186 SER A O 1
ATOM 1379 N N . SER A 1 187 ? -33.392 -9.561 1.564 1.00 80.94 187 SER A N 1
ATOM 1380 C CA . SER A 1 187 ? -34.417 -8.517 1.435 1.00 80.94 187 SER A CA 1
ATOM 1381 C C . SER A 1 187 ? -34.487 -7.582 2.644 1.00 80.94 187 SER A C 1
ATOM 1383 O O . SER A 1 187 ? -35.156 -6.551 2.580 1.00 80.94 187 SER A O 1
ATOM 1385 N N . THR A 1 188 ? -33.817 -7.923 3.745 1.00 73.81 188 THR A N 1
ATOM 1386 C CA . THR A 1 188 ? -33.885 -7.178 5.005 1.00 73.81 188 THR A CA 1
ATOM 1387 C C . THR A 1 188 ? -32.755 -6.158 5.085 1.00 73.81 188 THR A C 1
ATOM 1389 O O . THR A 1 188 ? -31.599 -6.479 4.820 1.00 73.81 188 THR A O 1
ATOM 1392 N N . ALA A 1 189 ? -33.092 -4.926 5.464 1.00 83.12 189 ALA A N 1
ATOM 1393 C CA . ALA A 1 189 ? -32.103 -3.909 5.787 1.00 83.12 189 ALA A CA 1
ATOM 1394 C C . ALA A 1 189 ? -31.634 -4.075 7.241 1.00 83.12 189 ALA A C 1
ATOM 1396 O O . ALA A 1 189 ? -32.451 -4.155 8.160 1.00 83.12 189 ALA A O 1
ATOM 1397 N N . TYR A 1 190 ? -30.323 -4.101 7.449 1.00 83.62 190 TYR A N 1
ATOM 1398 C CA . TYR A 1 190 ? -29.686 -4.263 8.750 1.00 83.62 190 TYR A CA 1
ATOM 1399 C C . TYR A 1 190 ? -28.904 -3.010 9.092 1.00 83.62 190 TYR A C 1
ATOM 1401 O O . TYR A 1 190 ? -28.051 -2.588 8.322 1.00 83.62 190 TYR A O 1
ATOM 1409 N N . THR A 1 191 ? -29.178 -2.408 10.244 1.00 83.56 191 THR A N 1
ATOM 1410 C CA . THR A 1 191 ? -28.407 -1.269 10.753 1.00 83.56 191 THR A CA 1
ATOM 1411 C C . THR A 1 191 ? -27.082 -1.728 11.363 1.00 83.56 191 THR A C 1
ATOM 1413 O O . THR A 1 191 ? -26.919 -2.895 11.720 1.00 83.56 191 THR A O 1
ATOM 1416 N N . GLY A 1 192 ? -26.136 -0.800 11.543 1.00 80.38 192 GLY A N 1
ATOM 1417 C CA . GLY A 1 192 ? -24.885 -1.097 12.246 1.00 80.38 192 GLY A CA 1
ATOM 1418 C C . GLY A 1 192 ? -25.139 -1.714 13.627 1.00 80.38 192 GLY A C 1
ATOM 1419 O O . GLY A 1 192 ? -26.010 -1.259 14.366 1.00 80.38 192 GLY A O 1
ATOM 1420 N N . GLY A 1 193 ? -24.408 -2.782 13.944 1.00 76.88 193 GLY A N 1
ATOM 1421 C CA . GLY A 1 193 ? -24.568 -3.579 15.161 1.00 76.88 193 GLY A CA 1
ATOM 1422 C C . GLY A 1 193 ? -25.594 -4.713 15.069 1.00 76.88 193 GLY A C 1
ATOM 1423 O O . GLY A 1 193 ? -25.609 -5.567 15.955 1.00 76.88 193 GLY A O 1
ATOM 1424 N N . ALA A 1 194 ? -26.417 -4.779 14.015 1.00 86.06 194 ALA A N 1
ATOM 1425 C CA . ALA A 1 194 ? -27.381 -5.864 13.843 1.00 86.06 194 ALA A CA 1
ATOM 1426 C C . ALA A 1 194 ? -26.677 -7.223 13.714 1.00 86.06 194 ALA A C 1
ATOM 1428 O O . ALA A 1 194 ? -25.655 -7.343 13.034 1.00 86.06 194 ALA A O 1
ATOM 1429 N N . GLN A 1 195 ? -27.234 -8.250 14.354 1.00 91.44 195 GLN A N 1
ATOM 1430 C CA . GLN A 1 195 ? -26.693 -9.606 14.326 1.00 91.44 195 GLN A CA 1
ATOM 1431 C C . GLN A 1 195 ? -27.571 -10.533 13.497 1.00 91.44 195 GLN A C 1
ATOM 1433 O O . GLN A 1 195 ? -28.797 -10.451 13.553 1.00 91.44 195 GLN A O 1
ATOM 1438 N N . VAL A 1 196 ? -26.932 -11.427 12.748 1.00 88.75 196 VAL A N 1
ATOM 1439 C CA . VAL A 1 196 ? -27.610 -12.443 11.942 1.00 88.75 196 VAL A CA 1
ATOM 1440 C C . VAL A 1 196 ? -26.875 -13.770 12.015 1.00 88.75 196 VAL A C 1
ATOM 1442 O O . VAL A 1 196 ? -25.659 -13.812 12.202 1.00 88.75 196 VAL A O 1
ATOM 1445 N N . VAL A 1 197 ? -27.603 -14.860 11.812 1.00 87.50 197 VAL A N 1
ATOM 1446 C CA . VAL A 1 197 ? -27.022 -16.185 11.600 1.00 87.50 197 VAL A CA 1
ATOM 1447 C C . VAL A 1 197 ? -26.921 -16.451 10.102 1.00 87.50 197 VAL A C 1
ATOM 1449 O O . VAL A 1 197 ? -27.914 -16.364 9.381 1.00 87.50 197 VAL A O 1
ATOM 1452 N N . TYR A 1 198 ? -25.729 -16.793 9.618 1.00 81.75 198 TYR A N 1
ATOM 1453 C CA . TYR A 1 198 ? -25.515 -17.188 8.225 1.00 81.75 198 TYR A CA 1
ATOM 1454 C C . TYR A 1 198 ? -24.433 -18.262 8.139 1.00 81.75 198 TYR A C 1
ATOM 1456 O O . TYR A 1 198 ? -23.384 -18.140 8.769 1.00 81.75 198 TYR A O 1
ATOM 1464 N N . SER A 1 199 ? -24.695 -19.332 7.381 1.00 81.31 199 SER A N 1
ATOM 1465 C CA . SER A 1 199 ? -23.787 -20.480 7.236 1.00 81.31 199 SER A CA 1
ATOM 1466 C C . SER A 1 199 ? -23.317 -21.074 8.580 1.00 81.31 199 SER A C 1
ATOM 1468 O O . SER A 1 199 ? -22.143 -21.394 8.749 1.00 81.31 199 SER A O 1
ATOM 1470 N N . SER A 1 200 ? -24.234 -21.191 9.550 1.00 80.19 200 SER A N 1
ATOM 1471 C CA . SER A 1 200 ? -23.965 -21.651 10.925 1.00 80.19 200 SER A CA 1
ATOM 1472 C C . SER A 1 200 ? -22.934 -20.816 11.688 1.00 80.19 200 SER A C 1
ATOM 1474 O O . SER A 1 200 ? -22.289 -21.333 12.592 1.00 80.19 200 SER A O 1
ATOM 1476 N N . HIS A 1 201 ? -22.772 -19.540 11.342 1.00 85.25 201 HIS A N 1
ATOM 1477 C CA . HIS A 1 201 ? -21.936 -18.571 12.046 1.00 85.25 201 HIS A CA 1
ATOM 1478 C C . HIS A 1 201 ? -22.774 -17.367 12.480 1.00 85.25 201 HIS A C 1
ATOM 1480 O O . HIS A 1 201 ? -23.763 -17.019 11.828 1.00 85.25 201 HIS A O 1
ATOM 1486 N N . LEU A 1 202 ? -22.370 -16.736 13.581 1.00 87.88 202 LEU A N 1
ATOM 1487 C CA . LEU A 1 202 ? -22.919 -15.464 14.030 1.00 87.88 202 LEU A CA 1
ATOM 1488 C C . LEU A 1 202 ? -22.187 -14.329 13.314 1.00 87.88 202 LEU A C 1
ATOM 1490 O O . LEU A 1 202 ? -20.966 -14.253 13.370 1.00 87.88 202 LEU A O 1
ATOM 1494 N N . TRP A 1 203 ? -22.919 -13.414 12.695 1.00 87.12 203 TRP A N 1
ATOM 1495 C CA . TRP A 1 203 ? -22.362 -12.264 11.987 1.00 87.12 203 TRP A CA 1
ATOM 1496 C C . TRP A 1 203 ? -22.897 -10.967 12.575 1.00 87.12 203 TRP A C 1
ATOM 1498 O O . TRP A 1 203 ? -24.024 -10.918 13.059 1.00 87.12 203 TRP A O 1
ATOM 1508 N N . THR A 1 204 ? -22.102 -9.900 12.541 1.00 87.31 204 THR A N 1
ATOM 1509 C CA . THR A 1 204 ? -22.522 -8.558 12.975 1.00 87.31 204 THR A CA 1
ATOM 1510 C C . THR A 1 204 ? -22.310 -7.550 11.853 1.00 87.31 204 THR A C 1
ATOM 1512 O O . THR A 1 204 ? -21.196 -7.446 11.336 1.00 87.31 204 THR A O 1
ATOM 1515 N N . ALA A 1 205 ? -23.358 -6.809 11.495 1.00 84.69 205 ALA A N 1
ATOM 1516 C CA . ALA A 1 205 ? -23.300 -5.729 10.520 1.00 84.69 205 ALA A CA 1
ATOM 1517 C C . ALA A 1 205 ? -22.454 -4.577 11.069 1.00 84.69 205 ALA A C 1
ATOM 1519 O O . ALA A 1 205 ? -22.667 -4.111 12.189 1.00 84.69 205 ALA A O 1
ATOM 1520 N N . GLN A 1 206 ? -21.496 -4.095 10.288 1.00 68.62 206 GLN A N 1
ATOM 1521 C CA . GLN A 1 206 ? -20.655 -2.962 10.663 1.00 68.62 206 GLN A CA 1
ATOM 1522 C C . GLN A 1 206 ? -21.382 -1.623 10.472 1.00 68.62 206 GLN A C 1
ATOM 1524 O O . GLN A 1 206 ? -21.139 -0.681 11.221 1.00 68.62 206 GLN A O 1
ATOM 1529 N N . TRP A 1 207 ? -22.292 -1.546 9.500 1.00 75.25 207 TRP A N 1
ATOM 1530 C CA . TRP A 1 207 ? -23.108 -0.372 9.178 1.00 75.25 207 TRP A CA 1
ATOM 1531 C C . TRP A 1 207 ? -24.379 -0.801 8.431 1.00 75.25 207 TRP A C 1
ATOM 1533 O O . TRP A 1 207 ? -24.641 -1.997 8.307 1.00 75.25 207 TRP A O 1
ATOM 1543 N N . TRP A 1 208 ? -25.177 0.171 7.969 1.00 88.81 208 TRP A N 1
ATOM 1544 C CA . TRP A 1 208 ? -26.392 -0.104 7.200 1.00 88.81 208 TRP A CA 1
ATOM 1545 C C . TRP A 1 208 ? -26.091 -0.953 5.953 1.00 88.81 208 TRP A C 1
ATOM 1547 O O . TRP A 1 208 ? -25.216 -0.599 5.167 1.00 88.81 208 TRP A O 1
ATOM 1557 N N . THR A 1 209 ? -26.808 -2.058 5.768 1.00 85.44 209 THR A N 1
ATOM 1558 C CA . THR A 1 209 ? -26.620 -3.004 4.656 1.00 85.44 209 THR A CA 1
ATOM 1559 C C . THR A 1 209 ? -27.938 -3.647 4.263 1.00 85.44 209 THR A C 1
ATOM 1561 O O . THR A 1 209 ? -28.794 -3.874 5.117 1.00 85.44 209 THR A O 1
ATOM 1564 N N . GLN A 1 210 ? -28.108 -3.951 2.978 1.00 89.06 210 GLN A N 1
ATOM 1565 C CA . GLN A 1 210 ? -29.256 -4.682 2.456 1.00 89.06 210 GLN A CA 1
ATOM 1566 C C . GLN A 1 210 ? -28.814 -5.484 1.229 1.00 89.06 210 GLN A C 1
ATOM 1568 O O . GLN A 1 210 ? -28.408 -4.926 0.214 1.00 89.06 210 GLN A O 1
ATOM 1573 N N . GLY A 1 211 ? -28.925 -6.809 1.310 1.00 75.38 211 GLY A N 1
ATOM 1574 C CA . GLY A 1 211 ? -28.565 -7.709 0.212 1.00 75.38 211 GLY A CA 1
ATOM 1575 C C . GLY A 1 211 ? -27.105 -8.169 0.195 1.00 75.38 211 GLY A C 1
ATOM 1576 O O . GLY A 1 211 ? -26.820 -9.196 -0.418 1.00 75.38 211 GLY A O 1
ATOM 1577 N N . GLU A 1 212 ? -26.181 -7.515 0.907 1.00 78.94 212 GLU A N 1
ATOM 1578 C CA . GLU A 1 212 ? -24.801 -7.996 1.014 1.00 78.94 212 GLU A CA 1
ATOM 1579 C C . GLU A 1 212 ? -24.694 -9.250 1.895 1.00 78.94 212 GLU A C 1
ATOM 1581 O O . GLU A 1 212 ? -25.110 -9.254 3.053 1.00 78.94 212 GLU A O 1
ATOM 1586 N N . THR A 1 213 ? -24.099 -10.316 1.356 1.00 74.75 213 THR A N 1
ATOM 1587 C CA . THR A 1 213 ? -24.009 -11.621 2.024 1.00 74.75 213 THR A CA 1
ATOM 1588 C C . THR A 1 213 ? -22.896 -11.666 3.084 1.00 74.75 213 THR A C 1
ATOM 1590 O O . THR A 1 213 ? -21.746 -11.314 2.774 1.00 74.75 213 THR A O 1
ATOM 1593 N N . PRO A 1 214 ? -23.178 -12.147 4.312 1.00 80.88 214 PRO A N 1
ATOM 1594 C CA . PRO A 1 214 ? -22.155 -12.371 5.325 1.00 80.88 214 PRO A CA 1
ATOM 1595 C C . PRO A 1 214 ? -21.074 -13.349 4.851 1.00 80.88 214 PRO A C 1
ATOM 1597 O O . PRO A 1 214 ? -21.363 -14.355 4.207 1.00 80.88 214 PRO A O 1
ATOM 1600 N N . GLY A 1 215 ? -19.808 -13.023 5.116 1.00 67.94 215 GLY A N 1
ATOM 1601 C CA . GLY A 1 215 ? -18.649 -13.806 4.665 1.00 67.94 215 GLY A CA 1
ATOM 1602 C C . GLY A 1 215 ? -18.191 -13.539 3.228 1.00 67.94 215 GLY A C 1
ATOM 1603 O O . GLY A 1 215 ? -17.098 -13.960 2.857 1.00 67.94 215 GLY A O 1
ATOM 1604 N N . VAL A 1 216 ? -18.975 -12.796 2.440 1.00 58.91 216 VAL A N 1
ATOM 1605 C CA . VAL A 1 216 ? -18.573 -12.300 1.111 1.00 58.91 216 VAL A CA 1
ATOM 1606 C C . VAL A 1 216 ? -18.226 -10.818 1.184 1.00 58.91 216 VAL A C 1
ATOM 1608 O O . VAL A 1 216 ? -17.193 -10.386 0.672 1.00 58.91 216 VAL A O 1
ATOM 1611 N N . SER A 1 217 ? -19.088 -10.040 1.837 1.00 62.75 217 SER A N 1
ATOM 1612 C CA . SER A 1 217 ? -18.935 -8.595 1.968 1.00 62.75 217 SER A CA 1
ATOM 1613 C C . SER A 1 217 ? -18.290 -8.208 3.294 1.00 62.75 217 SER A C 1
ATOM 1615 O O . SER A 1 217 ? -18.588 -8.791 4.337 1.00 62.75 217 SER A O 1
ATOM 1617 N N . SER A 1 218 ? -17.453 -7.165 3.271 1.00 71.88 218 SER A N 1
ATOM 1618 C CA . SER A 1 218 ? -16.816 -6.617 4.474 1.00 71.88 218 SER A CA 1
ATOM 1619 C C . SER A 1 218 ? -17.809 -5.990 5.448 1.00 71.88 218 SER A C 1
ATOM 1621 O O . SER A 1 218 ? -17.436 -5.723 6.581 1.00 71.88 218 SER A O 1
ATOM 1623 N N . VAL A 1 219 ? -19.061 -5.764 5.032 1.00 72.81 219 VAL A N 1
ATOM 1624 C CA . VAL A 1 219 ? -20.089 -5.205 5.917 1.00 72.81 219 VAL A CA 1
ATOM 1625 C C . VAL A 1 219 ? -20.417 -6.142 7.085 1.00 72.81 219 VAL A C 1
ATOM 1627 O O . VAL A 1 219 ? -20.938 -5.687 8.097 1.00 72.81 219 VAL A O 1
ATOM 1630 N N . TRP A 1 220 ? -20.072 -7.430 6.999 1.00 79.50 220 TRP A N 1
ATOM 1631 C CA . TRP A 1 220 ? -20.345 -8.415 8.042 1.00 79.50 220 TRP A CA 1
AT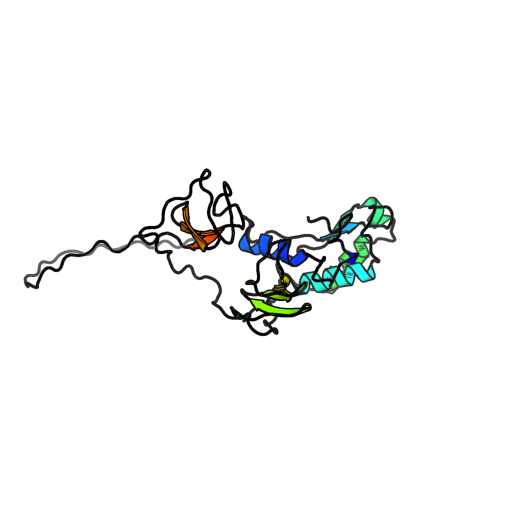OM 1632 C C . TRP A 1 220 ? -19.068 -8.922 8.708 1.00 79.50 220 TRP A C 1
ATOM 1634 O O . TRP A 1 220 ? -18.164 -9.437 8.052 1.00 79.50 220 TRP A O 1
ATOM 1644 N N . VAL A 1 221 ? -19.027 -8.842 10.037 1.00 84.06 221 VAL A N 1
ATOM 1645 C CA . VAL A 1 221 ? -17.949 -9.408 10.859 1.00 84.06 221 VAL A CA 1
ATOM 1646 C C . VAL A 1 221 ? -18.384 -10.752 11.418 1.00 84.06 221 VAL A C 1
ATOM 1648 O O . VAL A 1 221 ? -19.380 -10.812 12.138 1.00 84.06 221 VAL A O 1
ATOM 1651 N N . ASP A 1 222 ? -17.608 -11.796 11.134 1.00 82.94 222 ASP A N 1
ATOM 1652 C CA . ASP A 1 222 ? -17.792 -13.125 11.722 1.00 82.94 222 ASP A CA 1
ATOM 1653 C C . ASP A 1 222 ? -17.482 -13.093 13.228 1.00 82.94 222 ASP A C 1
ATOM 1655 O O . ASP A 1 222 ? -16.445 -12.581 13.662 1.00 82.94 222 ASP A O 1
ATOM 1659 N N . LYS A 1 223 ? -18.395 -13.628 14.033 1.00 84.62 223 LYS A N 1
ATOM 1660 C CA . LYS A 1 223 ? -18.287 -13.799 15.488 1.00 84.62 223 LYS A CA 1
ATOM 1661 C C . LYS A 1 223 ? -18.089 -15.266 15.886 1.00 84.62 223 LYS A C 1
ATOM 1663 O O . LYS A 1 223 ? -18.049 -15.568 17.075 1.00 84.62 223 LYS A O 1
ATOM 1668 N N . GLY A 1 224 ? -17.923 -16.156 14.911 1.00 81.62 224 GLY A N 1
ATOM 1669 C CA . GLY A 1 224 ? -17.661 -17.579 15.076 1.00 81.62 224 GLY A CA 1
ATOM 1670 C C . GLY A 1 224 ? -18.887 -18.458 14.822 1.00 81.62 224 GLY A C 1
ATOM 1671 O O . GLY A 1 224 ? -20.028 -17.992 14.792 1.00 81.62 224 GLY A O 1
ATOM 1672 N N . ALA A 1 225 ? -18.635 -19.762 14.678 1.00 83.50 225 ALA A N 1
ATOM 1673 C CA . ALA A 1 225 ? -19.662 -20.778 14.446 1.00 83.50 225 ALA A CA 1
ATOM 1674 C C . ALA A 1 225 ? -20.696 -20.828 15.581 1.00 83.50 225 ALA A C 1
ATOM 1676 O O . ALA A 1 225 ? -20.335 -20.739 16.744 1.00 83.50 225 ALA A O 1
ATOM 1677 N N . CYS A 1 226 ? -21.972 -21.018 15.282 1.00 83.19 226 CYS A N 1
ATOM 1678 C CA . CYS A 1 226 ? -23.017 -21.132 16.286 1.00 83.19 226 CYS A CA 1
ATOM 1679 C C . CYS A 1 226 ? -22.751 -22.304 17.237 1.00 83.19 226 CYS A C 1
ATOM 1681 O O . CYS A 1 226 ? -22.825 -23.465 16.835 1.00 83.19 226 CYS A O 1
ATOM 1683 N N . THR A 1 227 ? -22.495 -22.017 18.510 1.00 75.81 227 THR A N 1
ATOM 1684 C CA . THR A 1 227 ? -22.486 -23.024 19.572 1.00 75.81 227 THR A CA 1
ATOM 1685 C C . THR A 1 227 ? -23.882 -23.080 20.158 1.00 75.81 227 THR A C 1
ATOM 1687 O O . THR A 1 227 ? -24.256 -22.292 21.021 1.00 75.81 227 THR A O 1
ATOM 1690 N N . SER A 1 228 ? -24.714 -23.973 19.623 1.00 55.88 228 SER A N 1
ATOM 1691 C CA . SER A 1 228 ? -26.044 -24.237 20.173 1.00 55.88 228 SER A CA 1
ATOM 1692 C C . SER A 1 228 ? -25.951 -24.435 21.690 1.00 55.88 228 SER A C 1
ATOM 1694 O O . SER A 1 228 ? -25.162 -25.264 22.152 1.00 55.88 228 SER A O 1
ATOM 1696 N N . MET A 1 229 ? -26.740 -23.665 22.446 1.00 44.00 229 MET A N 1
ATOM 1697 C CA . MET A 1 229 ? -26.869 -23.794 23.895 1.00 44.00 229 MET A CA 1
ATOM 1698 C C . MET A 1 229 ? -27.051 -25.261 24.293 1.00 44.00 229 MET A C 1
ATOM 1700 O O . MET A 1 229 ? -27.802 -26.002 23.658 1.00 44.00 229 MET A O 1
ATOM 1704 N N . GLN A 1 230 ? -26.349 -25.651 25.359 1.00 33.72 230 GLN A N 1
ATOM 1705 C CA . GLN A 1 230 ? -26.586 -26.877 26.112 1.00 33.72 230 GLN A CA 1
ATOM 1706 C C . GLN A 1 230 ? -28.083 -27.183 26.182 1.00 33.72 230 GLN A C 1
ATOM 1708 O O . GLN A 1 230 ? -28.863 -26.387 26.705 1.00 33.72 230 GLN A O 1
ATOM 1713 N N . ALA A 1 231 ? -28.464 -28.367 25.702 1.00 31.45 231 ALA A N 1
ATOM 1714 C CA . ALA A 1 231 ? -29.705 -28.986 26.123 1.00 31.45 231 ALA A CA 1
ATOM 1715 C C . ALA A 1 231 ? -29.699 -29.025 27.657 1.00 31.45 231 ALA A C 1
ATOM 1717 O O . ALA A 1 231 ? -28.801 -29.614 28.266 1.00 31.45 231 ALA A O 1
ATOM 1718 N N . ALA A 1 232 ? -30.672 -28.349 28.263 1.00 30.97 232 ALA A N 1
ATOM 1719 C CA . ALA A 1 232 ? -30.918 -28.380 29.690 1.00 30.97 232 ALA A CA 1
ATOM 1720 C C . ALA A 1 232 ? -31.045 -29.842 30.140 1.00 30.97 232 ALA A C 1
ATOM 1722 O O . ALA A 1 232 ? -32.043 -30.505 29.861 1.00 30.97 232 ALA A O 1
ATOM 1723 N N . LYS A 1 233 ? -30.024 -30.364 30.830 1.00 27.56 233 LYS A N 1
ATOM 1724 C CA . LYS A 1 233 ? -30.190 -31.571 31.635 1.00 27.56 233 LYS A CA 1
ATOM 1725 C C . LYS A 1 233 ? -30.955 -31.157 32.881 1.00 27.56 233 LYS A C 1
ATOM 1727 O O . LYS A 1 233 ? -30.390 -30.591 33.812 1.00 27.56 233 LYS A O 1
ATOM 1732 N N . THR A 1 234 ? -32.254 -31.422 32.850 1.00 26.97 234 THR A N 1
ATOM 1733 C CA . THR A 1 234 ? -33.105 -31.549 34.027 1.00 26.97 234 THR A CA 1
ATOM 1734 C C . THR A 1 234 ? -32.379 -32.327 35.118 1.00 26.97 234 THR A C 1
ATOM 1736 O O . THR A 1 234 ? -31.848 -33.416 34.889 1.00 26.97 234 THR A O 1
ATOM 1739 N N . SER A 1 235 ? -32.357 -31.728 36.302 1.00 33.59 235 SER A N 1
ATOM 1740 C CA . SER A 1 235 ? -31.959 -32.332 37.565 1.00 33.59 235 SER A CA 1
ATOM 1741 C C . SER A 1 235 ? -32.621 -33.697 37.762 1.00 33.59 235 SER A C 1
ATOM 1743 O O . SER A 1 235 ? -33.848 -33.787 37.740 1.00 33.59 235 SER A O 1
ATOM 1745 N N . HIS A 1 236 ? -31.823 -34.727 38.037 1.00 31.53 236 HIS A N 1
ATOM 1746 C CA . HIS A 1 236 ? -32.297 -35.959 38.663 1.00 31.53 236 HIS A CA 1
ATOM 1747 C C . HIS A 1 236 ? -31.402 -36.273 39.871 1.00 31.53 236 HIS A C 1
ATOM 1749 O O . HIS A 1 236 ? -30.176 -36.225 39.729 1.00 31.53 236 HIS A O 1
ATOM 1755 N N . PRO A 1 237 ? -31.976 -36.524 41.063 1.00 33.53 237 PRO A N 1
ATOM 1756 C CA . PRO A 1 237 ? -31.204 -36.779 42.267 1.00 33.53 237 PRO A CA 1
ATOM 1757 C C . PRO A 1 237 ? -30.590 -38.185 42.264 1.00 33.53 237 PRO A C 1
ATOM 1759 O O . PRO A 1 237 ? -31.050 -39.095 41.581 1.00 33.53 237 PRO A O 1
ATOM 1762 N N . SER A 1 238 ? -29.518 -38.291 43.048 1.00 32.16 238 SER A N 1
ATOM 1763 C CA . SER A 1 238 ? -28.688 -39.461 43.339 1.00 32.16 238 SER A CA 1
ATOM 1764 C C . SER A 1 238 ? -29.461 -40.753 43.617 1.00 32.16 238 SER A C 1
ATOM 1766 O O . SER A 1 238 ? -30.289 -40.769 44.522 1.00 32.16 238 SER A O 1
ATOM 1768 N N . GLU A 1 239 ? -29.028 -41.861 43.005 1.00 29.20 239 GLU A N 1
AT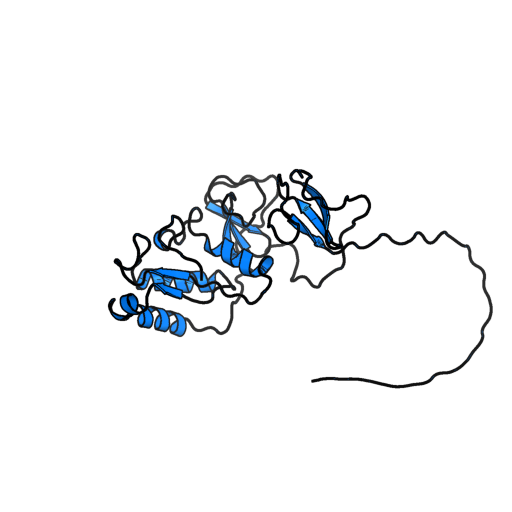OM 1769 C CA . GLU A 1 239 ? -29.023 -43.163 43.679 1.00 29.20 239 GLU A CA 1
ATOM 1770 C C . GLU A 1 239 ? -27.915 -44.088 43.145 1.00 29.20 239 GLU A C 1
ATOM 1772 O O . GLU A 1 239 ? -27.549 -44.065 41.969 1.00 29.20 239 GLU A O 1
ATOM 1777 N N . ALA A 1 240 ? -27.330 -44.854 44.064 1.00 32.47 240 ALA A N 1
ATOM 1778 C CA . ALA A 1 240 ? -26.213 -45.763 43.859 1.00 32.47 240 ALA A CA 1
ATOM 1779 C C . ALA A 1 240 ? -26.673 -47.145 43.364 1.00 32.47 240 ALA A C 1
ATOM 1781 O O . ALA A 1 240 ? -27.755 -47.592 43.726 1.00 32.47 240 ALA A O 1
ATOM 1782 N N . SER A 1 241 ? -25.796 -47.863 42.646 1.00 27.20 241 SER A N 1
ATOM 1783 C CA . SER A 1 241 ? -25.400 -49.263 42.920 1.00 27.20 241 SER A CA 1
ATOM 1784 C C . SER A 1 241 ? -25.020 -50.065 41.660 1.00 27.20 241 SER A C 1
ATOM 1786 O O . SER A 1 241 ? -25.666 -49.999 40.621 1.00 27.20 241 SER A O 1
ATOM 1788 N N . SER A 1 242 ? -24.015 -50.922 41.872 1.00 28.28 242 SER A N 1
ATOM 1789 C CA . SER A 1 242 ? -23.749 -52.215 41.224 1.00 28.28 242 SER A CA 1
ATOM 1790 C C . SER A 1 242 ? -22.912 -52.297 39.936 1.00 28.28 242 SER A C 1
ATOM 1792 O O . SER A 1 242 ? -23.211 -51.744 38.884 1.00 28.28 242 SER A O 1
ATOM 1794 N N . LYS A 1 243 ? -21.853 -53.108 40.068 1.00 34.62 243 LYS A N 1
ATOM 1795 C CA . LYS A 1 243 ? -20.853 -53.551 39.087 1.00 34.62 243 LYS A CA 1
ATOM 1796 C C . LYS A 1 243 ? -21.455 -54.486 38.029 1.00 34.62 243 LYS A C 1
ATOM 1798 O O . LYS A 1 243 ? -22.265 -55.338 38.376 1.00 34.62 243 LYS A O 1
ATOM 1803 N N . SER A 1 244 ? -20.900 -54.477 36.813 1.00 28.17 244 SER A N 1
ATOM 1804 C CA . SER A 1 244 ? -20.552 -55.722 36.109 1.00 28.17 244 SER A CA 1
ATOM 1805 C C . SER A 1 244 ? -19.499 -55.494 35.015 1.00 28.17 244 SER A C 1
ATOM 1807 O O . SER A 1 244 ? -19.403 -54.428 34.414 1.00 28.17 244 SER A O 1
ATOM 1809 N N . THR A 1 245 ? -18.669 -56.512 34.836 1.00 29.28 245 THR A N 1
ATOM 1810 C CA . THR A 1 245 ? -17.415 -56.592 34.076 1.00 29.28 245 THR A CA 1
ATOM 1811 C C . THR A 1 245 ? -17.681 -56.987 32.610 1.00 29.28 245 THR A C 1
ATOM 1813 O O . THR A 1 245 ? -18.649 -57.696 32.365 1.00 29.28 245 THR A O 1
ATOM 1816 N N . VAL A 1 246 ? -16.792 -56.631 31.661 1.00 31.91 246 VAL A N 1
ATOM 1817 C CA . VAL A 1 246 ? -16.077 -57.558 30.731 1.00 31.91 246 VAL A CA 1
ATOM 1818 C C . VAL A 1 246 ? -15.566 -56.895 29.426 1.00 31.91 246 VAL A C 1
ATOM 1820 O O . VAL A 1 246 ? -16.282 -56.219 28.702 1.00 31.91 246 VAL A O 1
ATOM 1823 N N . SER A 1 247 ? -14.291 -57.225 29.162 1.00 30.02 247 SER A N 1
ATOM 1824 C CA . SER A 1 247 ? -13.478 -57.320 27.932 1.00 30.02 247 SER A CA 1
ATOM 1825 C C . SER A 1 247 ? -12.966 -56.117 27.130 1.00 30.02 247 SER A C 1
ATOM 1827 O O . SER A 1 247 ? -13.667 -55.418 26.411 1.00 30.02 247 SER A O 1
ATOM 1829 N N . LYS A 1 248 ? -11.625 -56.054 27.147 1.00 39.38 248 LYS A N 1
ATOM 1830 C CA . LYS A 1 248 ? -10.704 -55.408 26.206 1.00 39.38 248 LYS A CA 1
ATOM 1831 C C . LYS A 1 248 ? -10.733 -56.092 24.835 1.00 39.38 248 LYS A C 1
ATOM 1833 O O . LYS A 1 248 ? -10.656 -57.316 24.763 1.00 39.38 248 LYS A O 1
ATOM 1838 N N . THR A 1 249 ? -10.559 -55.316 23.766 1.00 31.89 249 THR A N 1
ATOM 1839 C CA . THR A 1 249 ? -9.715 -55.738 22.634 1.00 31.89 249 THR A CA 1
ATOM 1840 C C . THR A 1 249 ? -8.982 -54.530 22.040 1.00 31.89 249 THR A C 1
ATOM 1842 O O . THR A 1 249 ? -9.510 -53.425 21.984 1.00 31.89 249 THR A O 1
ATOM 1845 N N . LYS A 1 250 ? -7.702 -54.744 21.720 1.00 35.09 250 LYS A N 1
ATOM 1846 C CA . LYS A 1 250 ? -6.682 -53.772 21.300 1.00 35.09 250 LYS A CA 1
ATOM 1847 C C . LYS A 1 250 ? -6.672 -53.537 19.779 1.00 35.09 250 LYS A C 1
ATOM 1849 O O . LYS A 1 250 ? -7.057 -54.416 19.022 1.00 35.09 250 LYS A O 1
ATOM 1854 N N . ASN A 1 251 ? -5.987 -52.441 19.423 1.00 32.12 251 ASN A N 1
ATOM 1855 C CA . ASN A 1 251 ? -5.245 -52.127 18.186 1.00 32.12 251 ASN A CA 1
ATOM 1856 C C . ASN A 1 251 ? -6.001 -51.489 17.008 1.00 32.12 251 ASN A C 1
ATOM 1858 O O . ASN A 1 251 ? -6.698 -52.153 16.257 1.00 32.12 251 ASN A O 1
ATOM 1862 N N . SER A 1 252 ? -5.623 -50.255 16.663 1.00 34.41 252 SER A N 1
ATOM 1863 C CA . SER A 1 252 ? -4.544 -50.019 15.683 1.00 34.41 252 SER A CA 1
ATOM 1864 C C . SER A 1 252 ? -4.186 -48.527 15.584 1.00 34.41 252 SER A C 1
ATOM 1866 O O . SER A 1 252 ? -5.005 -47.651 15.846 1.00 34.41 252 SER A O 1
ATOM 1868 N N . ARG A 1 253 ? -2.909 -48.256 15.283 1.00 40.34 253 ARG A N 1
ATOM 1869 C CA . ARG A 1 253 ? -2.320 -46.929 15.052 1.00 40.34 253 ARG A CA 1
ATOM 1870 C C . ARG A 1 253 ? -2.268 -46.679 13.546 1.00 40.34 253 ARG A C 1
ATOM 1872 O O . ARG A 1 253 ? -1.959 -47.612 12.811 1.00 40.34 253 ARG A O 1
ATOM 1879 N N . PHE A 1 254 ? -2.430 -45.431 13.118 1.00 33.56 254 PHE A N 1
ATOM 1880 C CA . PHE A 1 254 ? -2.021 -44.976 11.788 1.00 33.56 254 PHE A CA 1
ATOM 1881 C C . PHE A 1 254 ? -1.249 -43.656 11.908 1.00 33.56 254 PHE A C 1
ATOM 1883 O O . PHE A 1 254 ? -1.770 -42.674 12.428 1.00 33.56 254 PHE A O 1
ATOM 1890 N N . PHE A 1 255 ? -0.004 -43.662 11.428 1.00 36.25 255 PHE A N 1
ATOM 1891 C CA . PHE A 1 255 ? 0.764 -42.473 11.053 1.00 36.25 255 PHE A CA 1
ATOM 1892 C C . PHE A 1 255 ? 0.715 -42.338 9.528 1.00 36.25 255 PHE A C 1
ATOM 1894 O O . PHE A 1 255 ? 0.677 -43.351 8.824 1.00 36.25 255 PHE A O 1
ATOM 1901 N N . LYS A 1 256 ? 0.766 -41.107 9.014 1.00 37.50 256 LYS A N 1
ATOM 1902 C CA . LYS A 1 256 ? 1.081 -40.829 7.609 1.00 37.50 256 LYS A CA 1
ATOM 1903 C C . LYS A 1 256 ? 1.970 -39.586 7.510 1.00 37.50 256 LYS A C 1
ATOM 1905 O O . LYS A 1 256 ? 1.821 -38.678 8.323 1.00 37.50 256 LYS A O 1
ATOM 1910 N N . PHE A 1 257 ? 2.904 -39.687 6.564 1.00 46.91 257 PHE A N 1
ATOM 1911 C CA . PHE A 1 257 ? 4.057 -38.836 6.258 1.00 46.91 257 PHE A CA 1
ATOM 1912 C C . PHE A 1 257 ? 3.736 -37.358 6.044 1.00 46.91 257 PHE A C 1
ATOM 1914 O O . PHE A 1 257 ? 2.658 -37.078 5.473 1.00 46.91 257 PHE A O 1
#

pLDDT: mean 80.8, std 21.86, range [26.97, 98.56]

Sequence (257 aa):
MVRFYNNQCGLQAFGQANNWNYGLWDYWARFTSPNKNVKVYVGAPASSTAAGTGYVSIDTLKTIASQTRNSFPSFGGIMLWDASQAYANNRYDLAIKNALVAAGGTGFTFPSCSAPAWSAGTGYSGGSKVSFNGYIWQAKWYASSQPASNPNSEWSAISACSGGGSTTTPTPTPGGNCAGVAAWSSSTAYTGGAQVVYSSHLWTAQWWTQGETPGVSSVWVDKGACTSMQAAKTSHPSEASSKSTVSKTKNSRFFKF

Organism: Lyophyllum shimeji (NCBI:txid47721)